Protein AF-A0A9C9N0B8-F1 (afdb_monomer)

Nearest PDB structures (foldseek):
  1sax-assembly1_A  TM=4.624E-01  e=1.308E-01  Staphylococcus aureus subsp. aureus N315
  1xsd-assembly1_A-2  TM=4.641E-01  e=3.468E-01  Staphylococcus aureus
  7v6j-assembly1_B  TM=6.310E-01  e=1.298E+00  Ligusticum chuanxiong
  1sd4-assembly1_B  TM=4.250E-01  e=7.314E-01  Staphylococcus aureus
  4rb1-assembly1_B-2  TM=4.039E-01  e=8.203E-01  Magnetospirillum gryphiswaldense MSR-1 v2

Foldseek 3Di:
DDDDPDDDPDPDDPQPLVPDAQDPVLLVVLQVVLVVVVFWDFLLVSLLVSLLVVLVVVVVVQVVVVVVAQADDQQDDDDQQDWHFYVVVVRFIWGFHDKDWDADPVQGIWIKTWIAGPVRDIDIDTHNDPDDPSNPDGPDDPPPLSSDSVSCCVVCVVVSSVNSVVVNVVVVQWDDDLSIIHGPVPADDDDPVLVVQLVVVQVVVAPDWAALVRSCVRSVPDDPDPNSNSVNVLSVQVPDQQWDFDDDRPGTTIHGPVRDDVCVVDPPPVPPDDPDPVVCVVVVVVVVVVVPPPDDDPPDDDPDPDDDDD

Sequence (310 aa):
MSLSTEKQGKQKTASIWKDFHVDPPDIEFIYNWLLEKESPQTLHSITTALVENRISQKKAAIQKKNKNLHVFRPVETYETGDQLTFSYFDMQPGKVVSKRSGSNPDHGVFEIIAVEFENGEQREFATGIEDHILNEFSLMDENDPDLDPEIVMQTYGDRLTDTTHHQIVASGSFGNIAEQWFPEALLIDINAGHMNLAEAVLDFTGDTPVSTADIIEQIGLKDSNQALLEFSLNIALQNDPRFDEVGPSGDILWYLTSREPKEINEHPSVLQSILIDESSKNEIDDMLTMFEGMIADEYELNTVPGDEEG

Structure (mmCIF, N/CA/C/O backbone):
data_AF-A0A9C9N0B8-F1
#
_entry.id   AF-A0A9C9N0B8-F1
#
loop_
_atom_site.group_PDB
_atom_site.id
_atom_site.type_symbol
_atom_site.label_atom_id
_atom_site.label_alt_id
_atom_site.label_comp_id
_atom_site.label_asym_id
_atom_site.label_entity_id
_atom_site.label_seq_id
_atom_site.pdbx_PDB_ins_code
_atom_site.Cartn_x
_atom_site.Cartn_y
_atom_site.Cartn_z
_atom_site.occupancy
_atom_site.B_iso_or_equiv
_atom_site.auth_seq_id
_atom_site.auth_comp_id
_atom_site.auth_asym_id
_atom_site.auth_atom_id
_atom_site.pdbx_PDB_model_num
ATOM 1 N N . MET A 1 1 ? -43.241 -7.962 28.782 1.00 33.62 1 MET A N 1
ATOM 2 C CA . MET A 1 1 ? -43.377 -6.493 28.735 1.00 33.62 1 MET A CA 1
ATOM 3 C C . MET A 1 1 ? -42.459 -6.004 27.640 1.00 33.62 1 MET A C 1
ATOM 5 O O . MET A 1 1 ? -41.274 -6.296 27.691 1.00 33.62 1 MET A O 1
ATOM 9 N N . SER A 1 2 ? -43.041 -5.393 26.615 1.00 35.56 2 SER A N 1
ATOM 10 C CA . SER A 1 2 ? -42.359 -4.916 25.417 1.00 35.56 2 SER A CA 1
ATOM 11 C C . SER A 1 2 ? -41.450 -3.739 25.764 1.00 35.56 2 SER A C 1
ATOM 13 O O . SER A 1 2 ? -41.936 -2.728 26.266 1.00 35.56 2 SER A O 1
ATOM 15 N N . LEU A 1 3 ? -40.149 -3.875 25.516 1.00 32.19 3 LEU A N 1
ATOM 16 C CA . LEU A 1 3 ? -39.203 -2.766 25.574 1.00 32.19 3 LEU A CA 1
ATOM 17 C C . LEU A 1 3 ? -38.984 -2.271 24.150 1.00 32.19 3 LEU A C 1
ATOM 19 O O . LEU A 1 3 ? -38.434 -2.974 23.307 1.00 32.19 3 LEU A O 1
ATOM 23 N N . SER A 1 4 ? -39.514 -1.078 23.904 1.00 31.25 4 SER A N 1
ATOM 24 C CA . SER A 1 4 ? -39.417 -0.324 22.666 1.00 31.25 4 SER A CA 1
ATOM 25 C C . SER A 1 4 ? -37.959 -0.137 22.250 1.00 31.25 4 SER A C 1
ATOM 27 O O . SER A 1 4 ? -37.192 0.564 22.908 1.00 31.25 4 SER A O 1
ATOM 29 N N . THR A 1 5 ? -37.594 -0.752 21.134 1.00 40.62 5 THR A N 1
ATOM 30 C CA . THR A 1 5 ? -36.379 -0.485 20.369 1.00 40.62 5 THR A CA 1
ATOM 31 C C . THR A 1 5 ? -36.542 0.834 19.628 1.00 40.62 5 THR A C 1
ATOM 33 O O . THR A 1 5 ? -36.974 0.858 18.484 1.00 40.62 5 THR A O 1
ATOM 36 N N . GLU A 1 6 ? -36.215 1.952 20.268 1.00 41.03 6 GLU A N 1
ATOM 37 C CA . GLU A 1 6 ? -36.052 3.216 19.551 1.00 41.03 6 GLU A CA 1
ATOM 38 C C . GLU A 1 6 ? -35.190 4.179 20.367 1.00 41.03 6 GLU A C 1
ATOM 40 O O . GLU A 1 6 ? -35.668 4.826 21.298 1.00 41.03 6 GLU A O 1
ATOM 45 N N . LYS A 1 7 ? -33.896 4.222 20.022 1.00 41.59 7 LYS A N 1
ATOM 46 C CA . LYS A 1 7 ? -33.044 5.422 19.902 1.00 41.59 7 LYS A CA 1
ATOM 47 C C . LYS A 1 7 ? -31.570 5.011 19.841 1.00 41.59 7 LYS A C 1
ATOM 49 O O . LYS A 1 7 ? -30.887 4.961 20.853 1.00 41.59 7 LYS A O 1
ATOM 54 N N . GLN A 1 8 ? -31.061 4.813 18.630 1.00 35.69 8 GLN A N 1
ATOM 55 C CA . GLN A 1 8 ? -29.659 5.104 18.327 1.00 35.69 8 GLN A CA 1
ATOM 56 C C . GLN A 1 8 ? -29.601 5.873 17.009 1.00 35.69 8 GLN A C 1
ATOM 58 O O . GLN A 1 8 ? -29.312 5.338 15.946 1.00 35.69 8 GLN A O 1
ATOM 63 N N . GLY A 1 9 ? -29.91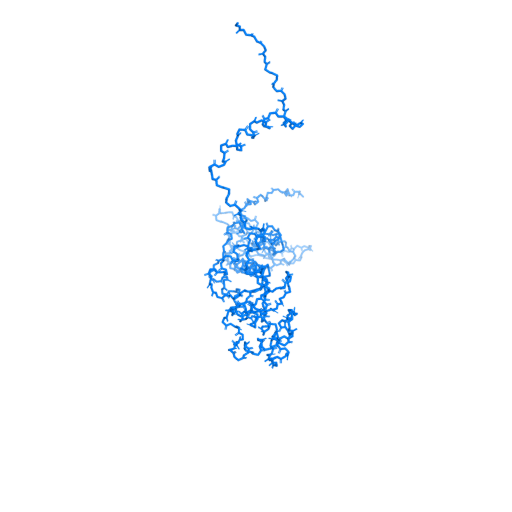1 7.166 17.082 1.00 36.41 9 GLY A N 1
ATOM 64 C CA . GLY A 1 9 ? -29.474 8.110 16.062 1.00 36.41 9 GLY A CA 1
ATOM 65 C C . GLY A 1 9 ? -28.021 8.475 16.342 1.00 36.41 9 GLY A C 1
ATOM 66 O O . GLY A 1 9 ? -27.771 9.495 16.979 1.00 36.41 9 GLY A O 1
ATOM 67 N N . LYS A 1 10 ? -27.061 7.646 15.911 1.00 43.03 10 LYS A N 1
ATOM 68 C CA . LYS A 1 10 ? -25.660 8.081 15.830 1.00 43.03 10 LYS A CA 1
ATOM 69 C C . LYS A 1 10 ? -25.592 9.174 14.761 1.00 43.03 10 LYS A C 1
ATOM 71 O O . LYS A 1 10 ? -25.896 8.932 13.595 1.00 43.03 10 LYS A O 1
ATOM 76 N N . GLN A 1 11 ? -25.236 10.392 15.165 1.00 41.72 11 GLN A N 1
ATOM 77 C CA . GLN A 1 11 ? -24.896 11.466 14.237 1.00 41.72 11 GLN A CA 1
ATOM 78 C C . GLN A 1 11 ? -23.769 10.973 13.323 1.00 41.72 11 GLN A C 1
ATOM 80 O O . GLN A 1 11 ? -22.698 10.607 13.802 1.00 41.72 11 GLN A O 1
ATOM 85 N N . LYS A 1 12 ? -24.025 10.937 12.012 1.00 45.69 12 LYS A N 1
ATOM 86 C CA . LYS A 1 12 ? -23.033 10.573 10.999 1.00 45.69 12 LYS A CA 1
ATOM 87 C C . LYS A 1 12 ? -21.961 11.665 10.968 1.00 45.69 12 LYS A C 1
ATOM 89 O O . LYS A 1 12 ? -22.157 12.711 10.352 1.00 45.69 12 LYS A O 1
ATOM 94 N N . THR A 1 13 ? -20.854 11.445 11.673 1.00 59.44 13 THR A N 1
ATOM 95 C CA . THR A 1 13 ? -19.622 12.216 11.486 1.00 59.44 13 THR A CA 1
ATOM 96 C C . THR A 1 13 ? -19.187 12.098 10.026 1.00 59.44 13 THR A C 1
ATOM 98 O O . THR A 1 13 ? -19.433 11.074 9.384 1.00 59.44 13 THR A O 1
ATOM 101 N N . ALA A 1 14 ? -18.596 13.155 9.466 1.00 76.56 14 ALA A N 1
ATOM 102 C CA . ALA A 1 14 ? -18.041 13.096 8.117 1.00 76.56 14 ALA A CA 1
ATOM 103 C C . ALA A 1 14 ? -17.054 11.918 8.007 1.00 76.56 14 ALA A C 1
ATOM 105 O O . ALA A 1 14 ? -16.309 11.663 8.953 1.00 76.56 14 ALA A O 1
ATOM 106 N N . SER A 1 15 ? -17.096 11.194 6.880 1.00 83.69 15 SER A N 1
ATOM 107 C CA . SER A 1 15 ? -16.215 10.043 6.645 1.00 83.69 15 SER A CA 1
ATOM 108 C C . SER A 1 15 ? -14.755 10.464 6.768 1.00 83.69 15 SER A C 1
ATOM 110 O O . SER A 1 15 ? -14.366 11.499 6.218 1.00 83.69 15 SER A O 1
ATOM 112 N N . ILE A 1 16 ? -13.952 9.655 7.460 1.00 86.75 16 ILE A N 1
ATOM 113 C CA . ILE A 1 16 ? -12.530 9.950 7.702 1.00 86.75 16 ILE A CA 1
ATOM 114 C C . ILE A 1 16 ? -11.712 10.015 6.408 1.00 86.75 16 ILE A C 1
ATOM 116 O O . ILE A 1 16 ? -10.645 10.620 6.375 1.00 86.75 16 ILE A O 1
ATOM 120 N N . TRP A 1 17 ? -12.227 9.423 5.331 1.00 93.81 17 TRP A N 1
ATOM 121 C CA . TRP A 1 17 ? -11.562 9.374 4.038 1.00 93.81 17 TRP A CA 1
ATOM 122 C C . TRP A 1 17 ? -11.735 10.658 3.239 1.00 93.81 17 TRP A C 1
ATOM 124 O O . TRP A 1 17 ? -10.982 10.863 2.296 1.00 93.81 17 TRP A O 1
ATOM 134 N N . LYS A 1 18 ? -12.667 11.549 3.616 1.00 89.62 18 LYS A N 1
ATOM 135 C CA . LYS A 1 18 ? -12.914 12.820 2.911 1.00 89.62 18 LYS A CA 1
ATOM 136 C C . LYS A 1 18 ? -11.784 13.833 3.039 1.00 89.62 18 LYS A C 1
ATOM 138 O O . LYS A 1 18 ? -11.573 14.575 2.084 1.00 89.62 18 LYS A O 1
ATOM 143 N N . ASP A 1 19 ? -11.013 13.789 4.114 1.00 87.25 19 ASP A N 1
ATOM 144 C CA . ASP A 1 19 ? -9.853 14.666 4.331 1.00 87.25 19 ASP A CA 1
ATOM 145 C C . ASP A 1 19 ? -8.537 13.868 4.282 1.00 87.25 19 ASP A C 1
ATOM 147 O O . ASP A 1 19 ? -7.546 14.196 4.939 1.00 87.25 19 ASP A O 1
ATOM 151 N N . PHE A 1 20 ? -8.542 12.773 3.511 1.00 92.19 20 PHE A N 1
ATOM 152 C CA . PHE A 1 20 ? -7.372 11.934 3.304 1.00 92.19 20 PHE A CA 1
ATOM 153 C C . PHE A 1 20 ? -6.205 12.732 2.717 1.00 92.19 20 PHE A C 1
ATOM 155 O O . PHE A 1 20 ? -6.321 13.369 1.673 1.00 92.19 20 PHE A O 1
ATOM 162 N N . HIS A 1 21 ? -5.072 12.625 3.392 1.00 93.12 21 HIS A N 1
ATOM 163 C CA . HIS A 1 21 ? -3.755 13.054 2.954 1.00 93.12 21 HIS A CA 1
ATOM 164 C C . HIS A 1 21 ? -2.769 11.937 3.292 1.00 93.12 21 HIS A C 1
ATOM 166 O O . HIS A 1 21 ? -3.070 11.093 4.142 1.00 93.12 21 HIS A O 1
ATOM 172 N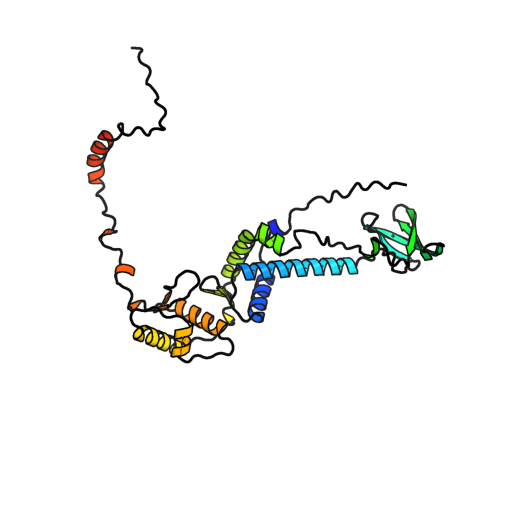 N . VAL A 1 22 ? -1.631 11.915 2.607 1.00 94.44 22 VAL A N 1
ATOM 173 C CA . VAL A 1 22 ? -0.554 10.941 2.821 1.00 94.44 22 VAL A CA 1
ATOM 174 C C . VAL A 1 22 ? 0.558 11.671 3.559 1.00 94.44 22 VAL A C 1
ATOM 176 O O . VAL A 1 22 ? 1.042 12.700 3.090 1.00 94.44 22 VAL A O 1
ATOM 179 N N . ASP A 1 23 ? 0.915 11.154 4.724 1.00 94.06 23 ASP A N 1
ATOM 180 C CA . ASP A 1 23 ? 1.925 11.697 5.618 1.00 94.06 23 ASP A CA 1
ATOM 181 C C . ASP A 1 23 ? 3.263 10.958 5.445 1.00 94.06 23 ASP A C 1
ATOM 183 O O . ASP A 1 23 ? 3.307 9.853 4.896 1.00 94.06 23 ASP A O 1
ATOM 187 N N . PRO A 1 24 ? 4.380 11.500 5.965 1.00 95.00 24 PRO A N 1
ATOM 188 C CA . PRO A 1 24 ? 5.673 10.818 5.906 1.00 95.00 24 PRO A CA 1
ATOM 189 C C . PRO A 1 24 ? 5.679 9.360 6.422 1.00 95.00 24 PRO A C 1
ATOM 191 O O . PRO A 1 24 ? 6.311 8.527 5.772 1.00 95.00 24 PRO A O 1
ATOM 194 N N . PRO A 1 25 ? 4.964 8.989 7.509 1.00 96.06 25 PRO A N 1
ATOM 195 C CA . PRO A 1 25 ? 4.877 7.592 7.945 1.00 96.06 25 PRO A CA 1
ATOM 196 C C . PRO A 1 25 ? 4.185 6.669 6.936 1.00 96.06 25 PRO A C 1
ATOM 198 O O . PRO A 1 25 ? 4.480 5.478 6.896 1.00 96.06 25 PRO A O 1
ATOM 201 N N . ASP A 1 26 ? 3.272 7.195 6.118 1.00 96.44 26 ASP A N 1
ATOM 202 C CA . ASP A 1 26 ? 2.630 6.410 5.065 1.00 96.44 26 ASP A CA 1
ATOM 203 C C . ASP A 1 26 ? 3.605 6.141 3.915 1.00 96.44 26 ASP A C 1
ATOM 205 O O . ASP A 1 26 ? 3.607 5.044 3.368 1.00 96.44 26 ASP A O 1
ATOM 209 N N . ILE A 1 27 ? 4.470 7.104 3.576 1.00 96.44 27 ILE A N 1
ATOM 210 C CA . ILE A 1 27 ? 5.541 6.906 2.588 1.00 96.44 27 ILE A CA 1
ATOM 211 C C . ILE A 1 27 ? 6.536 5.846 3.072 1.00 96.44 27 ILE A C 1
ATOM 213 O O . ILE A 1 27 ? 6.903 4.953 2.310 1.00 96.44 27 ILE A O 1
ATOM 217 N N . GLU A 1 28 ? 6.927 5.900 4.347 1.00 96.06 28 GLU A N 1
ATOM 218 C CA . GLU A 1 28 ? 7.772 4.874 4.967 1.00 96.06 28 GLU A CA 1
ATOM 219 C C . GLU A 1 28 ? 7.087 3.498 4.960 1.00 96.06 28 GLU A C 1
ATOM 221 O O . GLU A 1 28 ? 7.716 2.487 4.641 1.00 96.06 28 GLU A O 1
ATOM 226 N N . PHE A 1 29 ? 5.784 3.447 5.251 1.00 97.38 29 PHE A N 1
ATOM 227 C CA . PHE A 1 29 ? 5.003 2.220 5.130 1.00 97.38 29 PHE A CA 1
ATOM 228 C C . PHE A 1 29 ? 5.011 1.678 3.694 1.00 97.38 29 PHE A C 1
ATOM 230 O O . PHE A 1 29 ? 5.298 0.498 3.512 1.00 97.38 29 PHE A O 1
ATOM 237 N N . ILE A 1 30 ? 4.743 2.514 2.684 1.00 97.06 30 ILE A N 1
ATOM 238 C CA . ILE A 1 30 ? 4.744 2.108 1.268 1.00 97.06 30 ILE A CA 1
ATOM 239 C C . ILE A 1 30 ? 6.115 1.560 0.869 1.00 97.06 30 ILE A C 1
ATOM 241 O O . ILE A 1 30 ? 6.193 0.509 0.236 1.00 97.06 30 ILE A O 1
ATOM 245 N N . TYR A 1 31 ? 7.193 2.235 1.273 1.00 95.94 31 TYR A N 1
ATOM 246 C CA . TYR A 1 31 ? 8.560 1.786 1.026 1.00 95.94 31 TYR A CA 1
ATOM 247 C C . TYR A 1 31 ? 8.794 0.380 1.591 1.00 95.94 31 TYR A C 1
ATOM 249 O O . TYR A 1 31 ? 9.223 -0.520 0.869 1.00 95.94 31 TYR A O 1
ATOM 257 N N . ASN A 1 32 ? 8.480 0.179 2.874 1.00 96.00 32 ASN A N 1
ATOM 258 C CA . ASN A 1 32 ? 8.667 -1.107 3.543 1.00 96.00 32 ASN A CA 1
ATOM 259 C C . ASN A 1 32 ? 7.769 -2.195 2.947 1.00 96.00 32 ASN A C 1
ATOM 261 O O . ASN A 1 32 ? 8.204 -3.328 2.778 1.00 96.00 32 ASN A O 1
ATOM 265 N N . TRP A 1 33 ? 6.538 -1.852 2.576 1.00 96.94 33 TRP A N 1
ATOM 266 C CA . TRP A 1 33 ? 5.610 -2.782 1.948 1.00 96.94 33 TRP A CA 1
ATOM 267 C C . TRP A 1 33 ? 6.104 -3.246 0.570 1.00 96.94 33 TRP A C 1
ATOM 269 O O . TRP A 1 33 ? 6.037 -4.436 0.267 1.00 96.94 33 TRP A O 1
ATOM 279 N N . LEU A 1 34 ? 6.658 -2.344 -0.249 1.00 95.06 34 LEU A N 1
ATOM 280 C CA . LEU A 1 34 ? 7.273 -2.704 -1.533 1.00 95.06 34 LEU A CA 1
ATOM 281 C C . LEU A 1 34 ? 8.538 -3.545 -1.344 1.00 95.06 34 LEU A C 1
ATOM 283 O O . LEU A 1 34 ? 8.741 -4.507 -2.082 1.00 95.06 34 LEU A O 1
ATOM 287 N N . LEU A 1 35 ? 9.349 -3.227 -0.330 1.00 92.75 35 LEU A N 1
ATOM 288 C CA . LEU A 1 35 ? 10.501 -4.042 0.053 1.00 92.75 35 LEU A CA 1
ATOM 289 C C . LEU A 1 35 ? 10.070 -5.468 0.425 1.00 92.75 35 LEU A C 1
ATOM 291 O O . LEU A 1 35 ? 10.656 -6.418 -0.073 1.00 92.75 35 LEU A O 1
ATOM 295 N N . GLU A 1 36 ? 9.032 -5.631 1.248 1.00 94.12 36 GLU A N 1
ATOM 296 C CA . GLU A 1 36 ? 8.500 -6.947 1.636 1.00 94.12 36 GLU A CA 1
ATOM 297 C C . GLU A 1 36 ? 7.890 -7.718 0.459 1.00 94.12 36 GLU A C 1
ATOM 299 O O . GLU A 1 36 ? 7.974 -8.945 0.402 1.00 94.12 36 GLU A O 1
ATOM 304 N N . LYS A 1 37 ? 7.253 -7.012 -0.480 1.00 92.25 37 LYS A N 1
ATOM 305 C CA . LYS A 1 37 ? 6.709 -7.605 -1.707 1.00 92.25 37 LYS A CA 1
ATOM 306 C C . LYS A 1 37 ? 7.787 -7.995 -2.708 1.00 92.25 37 LYS A C 1
ATOM 308 O O . LYS A 1 37 ? 7.479 -8.762 -3.621 1.00 92.25 37 LYS A O 1
ATOM 313 N N . GLU A 1 38 ? 8.985 -7.427 -2.575 1.00 89.75 38 GLU A N 1
ATOM 314 C CA . GLU A 1 38 ? 10.121 -7.587 -3.483 1.00 89.75 38 GLU A CA 1
ATOM 315 C C . GLU A 1 38 ? 9.724 -7.437 -4.965 1.00 89.75 38 GLU A C 1
ATOM 317 O O . GLU A 1 38 ? 10.266 -8.093 -5.849 1.00 89.75 38 GLU A O 1
ATOM 322 N N . SER A 1 39 ? 8.715 -6.622 -5.262 1.00 90.31 39 SER A N 1
ATOM 323 C CA . SER A 1 39 ? 8.196 -6.469 -6.620 1.00 90.31 39 SER A CA 1
ATOM 324 C C . SER A 1 39 ? 7.587 -5.083 -6.822 1.00 90.31 39 SER A C 1
ATOM 326 O O . SER A 1 39 ? 6.959 -4.562 -5.895 1.00 90.31 39 SER A O 1
ATOM 328 N N . PRO A 1 40 ? 7.738 -4.487 -8.019 1.00 92.44 40 PRO A N 1
ATOM 329 C CA . PRO A 1 40 ? 7.048 -3.256 -8.392 1.00 92.44 40 PRO A CA 1
ATOM 330 C C . PRO A 1 40 ? 5.532 -3.420 -8.330 1.00 92.44 40 PRO A C 1
ATOM 332 O O . PRO A 1 40 ? 5.002 -4.496 -8.610 1.00 92.44 40 PRO A O 1
ATOM 335 N N . GLN A 1 41 ? 4.823 -2.353 -7.968 1.00 95.50 41 GLN A N 1
ATOM 336 C CA . GLN A 1 41 ? 3.368 -2.389 -7.800 1.00 95.50 41 GLN A CA 1
ATOM 337 C C . GLN A 1 41 ? 2.699 -1.183 -8.446 1.00 95.50 41 GLN A C 1
ATOM 339 O O . GLN A 1 41 ? 3.290 -0.111 -8.562 1.00 95.50 41 GLN A O 1
ATOM 344 N N . THR A 1 42 ? 1.438 -1.350 -8.841 1.00 95.25 42 THR A N 1
ATOM 345 C CA . THR A 1 42 ? 0.630 -0.248 -9.371 1.00 95.25 42 THR A CA 1
ATOM 346 C C . THR A 1 42 ? 0.210 0.705 -8.259 1.00 95.25 42 THR A C 1
ATOM 348 O O . THR A 1 42 ? 0.069 0.307 -7.097 1.00 95.25 42 THR A O 1
ATOM 351 N N . LEU A 1 43 ? -0.079 1.961 -8.614 1.00 95.56 43 LEU A N 1
ATOM 352 C CA . LEU A 1 43 ? -0.617 2.932 -7.654 1.00 95.56 43 LEU A CA 1
ATOM 353 C C . LEU A 1 43 ? -1.900 2.436 -6.986 1.00 95.56 43 LEU A C 1
ATOM 355 O O . LEU A 1 43 ? -2.061 2.611 -5.785 1.00 95.56 43 LEU A O 1
ATOM 359 N N . HIS A 1 44 ? -2.778 1.760 -7.729 1.00 96.06 44 HIS A N 1
ATOM 360 C CA . HIS A 1 44 ? -3.995 1.181 -7.164 1.00 96.06 44 HIS A CA 1
ATOM 361 C C . HIS A 1 44 ? -3.686 0.166 -6.053 1.00 96.06 44 HIS A C 1
ATOM 363 O O . HIS A 1 44 ? -4.279 0.228 -4.972 1.00 96.06 44 HIS A O 1
ATOM 369 N N . SER A 1 45 ? -2.725 -0.738 -6.278 1.00 97.00 45 SER A N 1
ATOM 370 C CA . SER A 1 45 ? -2.327 -1.714 -5.260 1.00 97.00 45 SER A CA 1
ATOM 371 C C . SER A 1 45 ? -1.660 -1.046 -4.058 1.00 97.00 45 SER A C 1
ATOM 373 O O . SER A 1 45 ? -1.920 -1.443 -2.923 1.00 97.00 45 SER A O 1
ATOM 375 N N . ILE A 1 46 ? -0.827 -0.028 -4.290 1.00 97.56 46 ILE A N 1
ATOM 376 C CA . ILE A 1 46 ? -0.167 0.736 -3.225 1.00 97.56 46 ILE A CA 1
ATOM 377 C C . ILE A 1 46 ? -1.206 1.470 -2.369 1.00 97.56 46 ILE A C 1
ATOM 379 O O . ILE A 1 46 ? -1.177 1.378 -1.141 1.00 97.56 46 ILE A O 1
ATOM 383 N N . THR A 1 47 ? -2.159 2.160 -2.997 1.00 97.75 47 THR A N 1
ATOM 384 C CA . THR A 1 47 ? -3.251 2.848 -2.299 1.00 97.75 47 THR A CA 1
ATOM 385 C C . THR A 1 47 ? -4.107 1.862 -1.511 1.00 97.75 47 THR A C 1
ATOM 387 O O . THR A 1 47 ? -4.431 2.139 -0.358 1.00 97.75 47 THR A O 1
ATOM 390 N N . THR A 1 48 ? -4.417 0.694 -2.079 1.00 97.88 48 THR A N 1
ATOM 391 C CA . THR A 1 48 ? -5.173 -0.358 -1.381 1.00 97.88 48 THR A CA 1
ATOM 392 C C . THR A 1 48 ? -4.438 -0.819 -0.122 1.00 97.88 48 THR A C 1
ATOM 394 O O . THR A 1 48 ? -5.014 -0.802 0.966 1.00 97.88 48 THR A O 1
ATOM 397 N N . ALA A 1 49 ? -3.144 -1.133 -0.231 1.00 97.69 49 ALA A N 1
ATOM 398 C CA . ALA A 1 49 ? -2.325 -1.534 0.912 1.00 97.69 49 ALA A CA 1
ATOM 399 C C . ALA A 1 49 ? -2.247 -0.437 1.989 1.00 97.69 49 ALA A C 1
ATOM 401 O O . ALA A 1 49 ? -2.301 -0.721 3.187 1.00 97.69 49 ALA A O 1
ATOM 402 N N . LEU A 1 50 ? -2.164 0.831 1.578 1.00 97.62 50 LEU A N 1
ATOM 403 C CA . LEU A 1 50 ? -2.172 1.971 2.492 1.00 97.62 50 LEU A CA 1
ATOM 404 C C . LEU A 1 50 ? -3.511 2.109 3.235 1.00 97.62 50 LEU A C 1
ATOM 406 O O . LEU A 1 50 ? -3.533 2.340 4.448 1.00 97.62 50 LEU A O 1
ATOM 410 N N . VAL A 1 51 ? -4.629 1.945 2.527 1.00 97.31 51 VAL A N 1
ATOM 411 C CA . VAL A 1 51 ? -5.976 1.952 3.115 1.00 97.31 51 VAL A CA 1
ATOM 412 C C . VAL A 1 51 ? -6.118 0.824 4.134 1.00 97.31 51 VAL A C 1
ATOM 414 O O . VAL A 1 51 ? -6.508 1.076 5.278 1.00 97.31 51 VAL A O 1
ATOM 417 N N . GLU A 1 52 ? -5.734 -0.398 3.769 1.00 97.19 52 GLU A N 1
ATOM 418 C CA . GLU A 1 52 ? -5.742 -1.560 4.663 1.00 97.19 52 GLU A CA 1
ATOM 419 C C . GLU A 1 52 ? -4.888 -1.333 5.913 1.00 97.19 52 GLU A C 1
ATOM 421 O O . GLU A 1 52 ? -5.313 -1.648 7.032 1.00 97.19 52 GLU A O 1
ATOM 426 N N . ASN A 1 53 ? -3.703 -0.740 5.748 1.00 96.62 53 ASN A N 1
ATOM 427 C CA . ASN A 1 53 ? -2.820 -0.421 6.859 1.00 96.62 53 ASN A CA 1
ATOM 428 C C . ASN A 1 53 ? -3.458 0.596 7.812 1.00 96.62 53 ASN A C 1
ATOM 430 O O . ASN A 1 53 ? -3.547 0.336 9.014 1.00 96.62 53 ASN A O 1
ATOM 434 N N . ARG A 1 54 ? -3.987 1.709 7.293 1.00 95.06 54 ARG A N 1
ATOM 435 C CA . ARG A 1 54 ? -4.660 2.738 8.103 1.00 95.06 54 ARG A CA 1
ATOM 436 C C . ARG A 1 54 ? -5.884 2.194 8.832 1.00 95.06 54 ARG A C 1
ATOM 438 O O . ARG A 1 54 ? -6.073 2.479 10.018 1.00 95.06 54 ARG A O 1
ATOM 445 N N . ILE A 1 55 ? -6.689 1.365 8.168 1.00 94.75 55 ILE A N 1
ATOM 446 C CA . ILE A 1 55 ? -7.824 0.675 8.793 1.00 94.75 55 ILE A CA 1
ATOM 447 C C . ILE A 1 55 ? -7.330 -0.231 9.921 1.00 94.75 55 ILE A C 1
ATOM 449 O O . ILE A 1 55 ? -7.864 -0.178 11.030 1.00 94.75 55 ILE A O 1
ATOM 453 N N . SER A 1 56 ? -6.286 -1.021 9.678 1.00 94.19 56 SER A N 1
ATOM 454 C CA . SER A 1 56 ? -5.711 -1.928 10.676 1.00 94.19 56 SER A CA 1
ATOM 455 C C . SER A 1 56 ? -5.174 -1.172 11.895 1.00 94.19 56 SER A C 1
ATOM 457 O O . SER A 1 56 ? -5.480 -1.538 13.032 1.00 94.19 56 SER A O 1
ATOM 459 N N . GLN A 1 57 ? -4.462 -0.062 11.683 1.00 93.19 57 GLN A N 1
ATOM 460 C CA . GLN A 1 57 ? -3.999 0.819 12.757 1.00 93.19 57 GLN A CA 1
ATOM 461 C C . GLN A 1 57 ? -5.169 1.410 13.556 1.00 93.19 57 GLN A C 1
ATOM 463 O O . GLN A 1 57 ? -5.146 1.406 14.790 1.00 93.19 57 GLN A O 1
ATOM 468 N N . LYS A 1 58 ? -6.228 1.876 12.878 1.00 91.50 58 LYS A N 1
ATOM 469 C CA . LYS A 1 58 ? -7.427 2.427 13.526 1.00 91.50 58 LYS A CA 1
ATOM 470 C C . LYS A 1 58 ? -8.159 1.364 14.348 1.00 91.50 58 LYS A C 1
ATOM 472 O O . LYS A 1 58 ? -8.498 1.626 15.504 1.00 91.50 58 LYS A O 1
ATOM 477 N N . LYS A 1 59 ? -8.334 0.151 13.810 1.00 90.56 59 LYS A N 1
ATOM 478 C CA . LYS A 1 59 ? -8.910 -1.002 14.527 1.00 90.56 59 LYS A CA 1
ATOM 479 C C . LYS A 1 59 ? -8.073 -1.348 15.760 1.00 90.56 59 LYS A C 1
ATOM 481 O O . LYS A 1 59 ? -8.619 -1.440 16.859 1.00 90.56 59 LYS A O 1
ATOM 486 N N . ALA A 1 60 ? -6.750 -1.435 15.624 1.00 90.25 60 ALA A N 1
ATOM 487 C CA . ALA A 1 60 ? -5.843 -1.691 16.743 1.00 90.25 60 ALA A CA 1
ATOM 488 C C . ALA A 1 60 ? -5.911 -0.591 17.820 1.00 90.25 60 ALA A C 1
ATOM 490 O O . ALA A 1 60 ? -5.929 -0.886 19.018 1.00 90.25 60 ALA A O 1
ATOM 491 N N . ALA A 1 61 ? -6.011 0.680 17.420 1.00 88.88 61 ALA A N 1
ATOM 492 C CA . ALA A 1 61 ? -6.168 1.801 18.342 1.00 88.88 61 ALA A CA 1
ATOM 493 C C . ALA A 1 61 ? -7.505 1.745 19.102 1.00 88.88 61 ALA A C 1
ATOM 495 O O . ALA A 1 61 ? -7.524 1.970 20.316 1.00 88.88 61 ALA A O 1
ATOM 496 N N . ILE A 1 62 ? -8.610 1.406 18.426 1.00 85.94 62 ILE A N 1
ATOM 497 C CA . ILE A 1 62 ? -9.920 1.211 19.065 1.00 85.94 62 ILE A CA 1
ATOM 498 C C . ILE A 1 62 ? -9.874 0.021 20.026 1.00 85.94 62 ILE A C 1
ATOM 500 O O . ILE A 1 62 ? -10.305 0.151 21.167 1.00 85.94 62 ILE A O 1
ATOM 504 N N . GLN A 1 63 ? -9.285 -1.107 19.626 1.00 83.56 63 GLN A N 1
ATOM 505 C CA . GLN A 1 63 ? -9.131 -2.276 20.496 1.00 83.56 63 GLN A CA 1
ATOM 506 C C . GLN A 1 63 ? -8.288 -1.968 21.738 1.00 83.56 63 GLN A C 1
ATOM 508 O O . GLN A 1 63 ? -8.635 -2.381 22.844 1.00 83.56 63 GLN A O 1
ATOM 513 N N . LYS A 1 64 ? -7.200 -1.205 21.592 1.00 83.81 64 LYS A N 1
ATOM 514 C CA . LYS A 1 64 ? -6.381 -0.763 22.728 1.00 83.81 64 LYS A CA 1
ATOM 515 C C . LYS A 1 64 ? -7.173 0.145 23.670 1.00 83.81 64 LYS A C 1
ATOM 517 O O . LYS A 1 64 ? -7.078 -0.023 24.883 1.00 83.81 64 LYS A O 1
ATOM 522 N N . LYS A 1 65 ? -7.984 1.064 23.133 1.00 82.12 65 LYS A N 1
ATOM 523 C CA . LYS A 1 65 ? -8.912 1.872 23.940 1.00 82.12 65 LYS A CA 1
ATOM 524 C C . LYS A 1 65 ? -9.929 0.976 24.652 1.00 82.12 65 LYS A C 1
ATOM 526 O O . LYS A 1 65 ? -10.014 1.056 25.867 1.00 82.12 65 LYS A O 1
ATOM 531 N N . ASN A 1 66 ? -10.595 0.063 23.944 1.00 78.12 66 ASN A N 1
ATOM 532 C CA . ASN A 1 66 ? -11.543 -0.900 24.520 1.00 78.12 66 ASN A CA 1
ATOM 533 C C . ASN A 1 66 ? -10.953 -1.691 25.693 1.00 78.12 66 ASN A C 1
ATOM 535 O O . ASN A 1 66 ? -11.635 -1.873 26.692 1.00 78.12 66 ASN A O 1
ATOM 539 N N . LYS A 1 67 ? -9.696 -2.147 25.590 1.00 74.38 67 LYS A N 1
ATOM 540 C CA . LYS A 1 67 ? -9.008 -2.866 26.678 1.00 74.38 67 LYS A CA 1
ATOM 541 C C . LYS A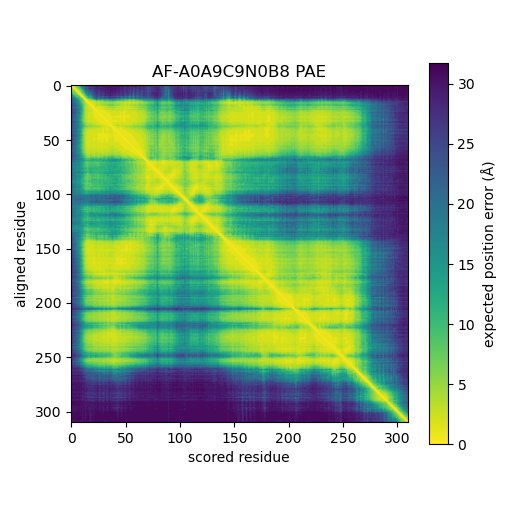 1 67 ? -8.716 -1.987 27.895 1.00 74.38 67 LYS A C 1
ATOM 543 O O . LYS A 1 67 ? -8.698 -2.494 29.008 1.00 74.38 67 LYS A O 1
ATOM 548 N N . ASN A 1 68 ? -8.469 -0.696 27.683 1.00 75.44 68 ASN A N 1
ATOM 549 C CA . ASN A 1 68 ? -8.201 0.253 28.763 1.00 75.44 68 ASN A CA 1
ATOM 550 C C . ASN A 1 68 ? -9.480 0.757 29.445 1.00 75.44 68 ASN A C 1
ATOM 552 O O . ASN A 1 68 ? -9.401 1.312 30.538 1.00 75.44 68 ASN A O 1
ATOM 556 N N . LEU A 1 69 ? -10.643 0.610 28.808 1.00 76.44 69 LEU A N 1
ATOM 557 C CA . LEU A 1 69 ? -11.915 0.879 29.458 1.00 76.44 69 LEU A CA 1
ATOM 558 C C . LEU A 1 69 ? -12.335 -0.340 30.286 1.00 76.44 69 LEU A C 1
ATOM 560 O O . LEU A 1 69 ? -12.540 -1.427 29.749 1.00 76.44 69 LEU A O 1
ATOM 564 N N . HIS A 1 70 ? -12.530 -0.136 31.589 1.00 85.81 70 HIS A N 1
ATOM 565 C CA . HIS A 1 70 ? -13.144 -1.116 32.489 1.00 85.81 70 HIS A CA 1
ATOM 566 C C . HIS A 1 70 ? -14.660 -1.181 32.250 1.00 85.81 70 HIS A C 1
ATOM 568 O O . HIS A 1 70 ? -15.462 -0.816 33.106 1.00 85.81 70 HIS A O 1
ATOM 574 N N . VAL A 1 71 ? -15.066 -1.570 31.039 1.00 89.62 71 VAL A N 1
ATOM 575 C CA . VAL A 1 71 ? -16.482 -1.716 30.690 1.00 89.62 71 VAL A CA 1
ATOM 576 C C . VAL A 1 71 ? -17.063 -2.921 31.421 1.00 89.62 71 VAL A C 1
ATOM 578 O O . VAL A 1 71 ? -16.464 -3.992 31.415 1.00 89.62 71 VAL A O 1
ATOM 581 N N . PHE A 1 72 ? -18.240 -2.754 32.017 1.00 91.69 72 PHE A N 1
ATOM 582 C CA . PHE A 1 72 ? -18.976 -3.843 32.643 1.00 91.69 72 PHE A CA 1
ATOM 583 C C . PHE A 1 72 ? -19.366 -4.917 31.613 1.00 91.69 72 PHE A C 1
ATOM 585 O O . PHE A 1 72 ? -20.099 -4.639 30.660 1.00 91.69 72 PHE A O 1
ATOM 592 N N . ARG A 1 73 ? -18.917 -6.151 31.851 1.00 91.25 73 ARG A N 1
ATOM 593 C CA . ARG A 1 73 ? -19.258 -7.365 31.107 1.00 91.25 73 ARG A CA 1
ATOM 594 C C . ARG A 1 73 ? -19.860 -8.399 32.061 1.00 91.25 73 ARG A C 1
ATOM 596 O O . ARG A 1 73 ? -19.175 -8.829 32.987 1.00 91.25 73 ARG A O 1
ATOM 603 N N . PRO A 1 74 ? -21.106 -8.844 31.839 1.00 91.75 74 PRO A N 1
ATOM 604 C CA . PRO A 1 74 ? -21.740 -9.860 32.675 1.00 91.75 74 PRO A CA 1
ATOM 605 C C . PRO A 1 74 ? -20.968 -11.174 32.835 1.00 91.75 74 PRO A C 1
ATOM 607 O O . PRO A 1 74 ? -21.167 -11.833 33.844 1.00 91.75 74 PRO A O 1
ATOM 610 N N . VAL A 1 75 ? -20.102 -11.576 31.901 1.00 91.44 75 VAL A N 1
ATOM 611 C CA . VAL A 1 75 ? -19.281 -12.800 32.033 1.00 91.44 75 VAL A CA 1
ATOM 612 C C . VAL A 1 75 ? -18.165 -12.666 33.073 1.00 91.44 75 VAL A C 1
ATOM 614 O O . VAL A 1 75 ? -17.718 -13.661 33.637 1.00 91.44 75 VAL A O 1
ATOM 617 N N . GLU A 1 76 ? -17.711 -11.443 33.339 1.00 90.75 76 GLU A N 1
ATOM 618 C CA . GLU A 1 76 ? -16.629 -11.167 34.281 1.00 90.75 76 GLU A CA 1
ATOM 619 C C . GLU A 1 76 ? -17.152 -11.102 35.728 1.00 90.75 76 GLU A C 1
ATOM 621 O O . GLU A 1 76 ? -18.354 -11.027 35.992 1.00 90.75 76 GLU A O 1
ATOM 626 N N . THR A 1 77 ? -16.226 -11.124 36.687 1.00 91.06 77 THR A N 1
ATOM 627 C CA . THR A 1 77 ? -16.504 -10.947 38.118 1.00 91.06 77 THR A CA 1
ATOM 628 C C . THR A 1 77 ? -15.842 -9.674 38.619 1.00 91.06 77 THR A C 1
ATOM 630 O O . THR A 1 77 ? -14.705 -9.391 38.242 1.00 91.06 77 THR A O 1
ATOM 633 N N . TYR A 1 78 ? -16.510 -8.963 39.523 1.00 92.94 78 TYR A N 1
ATOM 634 C CA . TYR A 1 78 ? -16.037 -7.684 40.058 1.00 92.94 78 TYR A CA 1
ATOM 635 C C . TYR A 1 78 ? -16.014 -7.691 41.584 1.00 92.94 78 TYR A C 1
ATOM 637 O O . TYR A 1 78 ? -16.740 -8.464 42.219 1.00 92.94 78 TYR A O 1
ATOM 645 N N . GLU A 1 79 ? -15.196 -6.817 42.161 1.00 94.06 79 GLU A N 1
ATOM 646 C CA . GLU A 1 79 ? -15.009 -6.657 43.597 1.00 94.06 79 GLU A CA 1
ATOM 647 C C . GLU A 1 79 ? -15.537 -5.310 44.102 1.00 94.06 79 GLU A C 1
ATOM 649 O O . GLU A 1 79 ? -15.723 -4.340 43.364 1.00 94.06 79 GLU A O 1
ATOM 654 N N . THR A 1 80 ? -15.818 -5.244 45.405 1.00 94.69 80 THR A N 1
ATOM 655 C CA . THR A 1 80 ? -16.307 -4.000 46.017 1.00 94.69 80 THR A CA 1
ATOM 656 C C . THR A 1 80 ? -15.218 -2.932 45.970 1.00 94.69 80 THR A C 1
ATOM 658 O O . THR A 1 80 ? -14.126 -3.124 46.499 1.00 94.69 80 THR A O 1
ATOM 661 N N . GLY A 1 81 ? -15.538 -1.779 45.387 1.00 93.12 81 GLY A N 1
ATOM 662 C CA . GLY A 1 81 ? -14.604 -0.679 45.166 1.00 93.12 81 GLY A CA 1
ATOM 663 C C . GLY A 1 81 ? -14.193 -0.482 43.707 1.00 93.12 81 GLY A C 1
ATOM 664 O O . GLY A 1 81 ? -13.708 0.609 43.399 1.00 93.12 81 GLY A O 1
ATOM 665 N N . ASP A 1 82 ? -14.439 -1.459 42.830 1.00 93.12 82 ASP A N 1
ATOM 666 C CA . ASP A 1 82 ? -14.109 -1.368 41.406 1.00 93.12 82 ASP A CA 1
ATOM 667 C C . ASP A 1 82 ? -14.862 -0.216 40.728 1.00 93.12 82 ASP A C 1
ATOM 669 O O . ASP A 1 82 ? -16.047 0.021 40.991 1.00 93.12 82 ASP A O 1
ATOM 673 N N . GLN A 1 83 ? -14.166 0.502 39.844 1.00 93.12 83 GLN A N 1
ATOM 674 C CA . GLN A 1 83 ? -14.758 1.507 38.963 1.00 93.12 83 GLN A CA 1
ATOM 675 C C . GLN A 1 83 ? -14.998 0.894 37.590 1.00 93.12 83 GLN A C 1
ATOM 677 O O . GLN A 1 83 ? -14.057 0.494 36.908 1.00 93.12 83 GLN A O 1
ATOM 682 N N . LEU A 1 84 ? -16.264 0.849 37.190 1.00 93.00 84 LEU A N 1
ATOM 683 C CA . LEU A 1 84 ? -16.713 0.253 35.942 1.00 93.00 84 LEU A CA 1
ATOM 684 C C . LEU A 1 84 ? -17.405 1.301 35.077 1.00 93.00 84 LEU A C 1
ATOM 686 O O . LEU A 1 84 ? -17.907 2.310 35.566 1.00 93.00 84 LEU A O 1
ATOM 690 N N . THR A 1 85 ? -17.443 1.062 33.776 1.00 91.75 85 THR A N 1
ATOM 691 C CA . THR A 1 85 ? -18.154 1.898 32.809 1.00 91.75 85 THR A CA 1
ATOM 692 C C . THR A 1 85 ? -19.275 1.094 32.165 1.00 91.75 85 THR A C 1
ATOM 694 O O . THR A 1 85 ? -19.065 -0.046 31.760 1.00 91.75 85 THR A O 1
ATOM 697 N N . PHE A 1 86 ? -20.473 1.659 32.051 1.00 91.50 86 PHE A N 1
ATOM 698 C CA . PHE A 1 86 ? -21.647 0.916 31.590 1.00 91.50 86 PHE A CA 1
ATOM 699 C C . PHE A 1 86 ? -22.047 1.341 30.180 1.00 91.50 86 PHE A C 1
ATOM 701 O O . PHE A 1 86 ? -22.588 2.426 29.974 1.00 91.50 86 PHE A O 1
ATOM 708 N N . SER A 1 87 ? -21.821 0.460 29.203 1.00 87.94 87 SER A N 1
ATOM 709 C CA . SER A 1 87 ? -22.131 0.713 27.789 1.00 87.94 87 SER A CA 1
ATOM 710 C C . SER A 1 87 ? -23.618 0.963 27.527 1.00 87.94 87 SER A C 1
ATOM 712 O O . SER A 1 87 ? -23.959 1.808 26.706 1.00 87.94 87 SER A O 1
ATOM 714 N N . TYR A 1 88 ? -24.505 0.286 28.263 1.00 88.50 88 TYR A N 1
ATOM 715 C CA . TYR A 1 88 ? -25.957 0.486 28.174 1.00 88.50 88 TYR A CA 1
ATOM 716 C C . TYR A 1 88 ? -26.417 1.860 28.701 1.00 88.50 88 TYR A C 1
ATOM 718 O O . TYR A 1 88 ? -27.500 2.322 28.353 1.00 88.50 88 TYR A O 1
ATOM 726 N N . PHE A 1 89 ? -25.598 2.522 29.524 1.00 88.81 89 PHE A N 1
ATOM 727 C CA . PHE A 1 89 ? -25.869 3.852 30.077 1.00 88.81 89 PHE A CA 1
ATOM 728 C C . PHE A 1 89 ? -24.936 4.898 29.473 1.00 88.81 89 PHE A C 1
ATOM 730 O O . PHE A 1 89 ? -24.330 5.671 30.206 1.00 88.81 89 PHE A O 1
ATOM 737 N N . ASP A 1 90 ? -24.776 4.893 28.147 1.00 86.06 90 ASP A N 1
ATOM 738 C CA . ASP A 1 90 ? -23.965 5.877 27.414 1.00 86.06 90 ASP A CA 1
ATOM 739 C C . ASP A 1 90 ? -22.553 6.058 27.997 1.00 86.06 90 ASP A C 1
ATOM 741 O O . ASP A 1 90 ? -22.036 7.170 28.101 1.00 86.06 90 ASP A O 1
ATOM 745 N N . MET A 1 91 ? -21.922 4.947 28.391 1.00 87.81 91 MET A N 1
ATOM 746 C CA . MET A 1 91 ? -20.584 4.931 28.989 1.00 87.81 91 MET A CA 1
ATOM 747 C C . MET A 1 91 ? -20.492 5.674 30.335 1.00 87.81 91 MET A C 1
ATOM 749 O O . MET A 1 91 ? -19.443 6.226 30.668 1.00 87.81 91 MET A O 1
ATOM 753 N N . GLN A 1 92 ? -21.559 5.679 31.137 1.00 91.06 92 GLN A N 1
ATOM 754 C CA . GLN A 1 92 ? -21.521 6.256 32.481 1.00 91.06 92 GLN A CA 1
ATOM 755 C C . GLN A 1 92 ? -20.600 5.460 33.422 1.00 91.06 92 GLN A C 1
ATOM 757 O O . GLN A 1 92 ? -20.682 4.225 33.458 1.00 91.06 92 GLN A O 1
ATOM 762 N N . PRO A 1 93 ? -19.743 6.142 34.206 1.00 92.50 93 PRO A N 1
ATOM 763 C CA . PRO A 1 93 ? -18.954 5.504 35.247 1.00 92.50 93 PRO A CA 1
ATOM 764 C C . PRO A 1 93 ? -19.831 5.150 36.456 1.00 92.50 93 PRO A C 1
ATOM 766 O O . PRO A 1 93 ? -20.728 5.901 36.840 1.00 92.50 93 PRO A O 1
ATOM 769 N N . GLY A 1 94 ? -19.543 4.016 37.085 1.00 94.31 94 GLY A N 1
ATOM 770 C CA . GLY A 1 94 ? -20.183 3.567 38.316 1.00 94.31 94 GLY A CA 1
ATOM 771 C C . GLY A 1 94 ? -19.193 2.828 39.209 1.00 94.31 94 GLY A C 1
ATOM 772 O O . GLY A 1 94 ? -18.215 2.251 38.732 1.00 94.31 94 GLY A O 1
ATOM 773 N N . LYS A 1 95 ? -19.431 2.856 40.521 1.00 95.81 95 LYS A N 1
ATOM 774 C CA . LYS A 1 95 ? -18.590 2.182 41.514 1.00 95.81 95 LYS A CA 1
ATOM 775 C C . LYS A 1 95 ? -19.331 1.018 42.155 1.00 95.81 95 LYS A C 1
ATOM 777 O O . LYS A 1 95 ? -20.454 1.186 42.623 1.00 95.81 95 LYS A O 1
ATOM 782 N N . VAL A 1 96 ? -18.688 -0.144 42.242 1.00 96.38 96 VAL A N 1
ATOM 783 C CA . VAL A 1 96 ? -19.253 -1.309 42.935 1.00 96.38 96 VAL A CA 1
ATOM 784 C C . VAL A 1 96 ? -19.273 -1.055 44.445 1.00 96.38 96 VAL A C 1
ATOM 786 O O . VAL A 1 96 ? -18.223 -0.863 45.062 1.00 96.38 96 VAL A O 1
ATOM 789 N N . VAL A 1 97 ? -20.462 -1.062 45.049 1.00 96.12 97 VAL A N 1
ATOM 790 C CA . VAL A 1 97 ? -20.670 -0.811 46.488 1.00 96.12 97 VAL A CA 1
ATOM 791 C C . VAL A 1 97 ? -20.929 -2.081 47.293 1.00 96.12 97 VAL A C 1
ATOM 793 O O . VAL A 1 97 ? -20.647 -2.109 48.489 1.00 96.12 97 VAL A O 1
ATOM 796 N N . SER A 1 98 ? -21.449 -3.139 46.669 1.00 94.00 98 SER A N 1
ATOM 797 C CA . SER A 1 98 ? -21.590 -4.445 47.320 1.00 94.00 98 SER A CA 1
ATOM 798 C C . SER A 1 98 ? -21.706 -5.582 46.307 1.00 94.00 98 SER A C 1
ATOM 800 O O . SER A 1 98 ? -22.002 -5.351 45.134 1.00 94.00 98 SER A O 1
ATOM 802 N N . LYS A 1 99 ? -21.483 -6.811 46.781 1.00 94.50 99 LYS A N 1
ATOM 803 C CA . LYS A 1 99 ? -21.559 -8.055 46.010 1.00 94.50 99 LYS A CA 1
ATOM 804 C C . LYS A 1 99 ? -22.335 -9.107 46.805 1.00 94.50 99 LYS A C 1
ATOM 806 O O . LYS A 1 99 ? -22.100 -9.265 48.003 1.00 94.50 99 LYS A O 1
ATOM 811 N N . ARG A 1 100 ? -23.259 -9.825 46.159 1.00 92.31 100 ARG A N 1
ATOM 812 C CA . ARG A 1 100 ? -24.056 -10.910 46.763 1.00 92.31 100 ARG A CA 1
ATOM 813 C C . ARG A 1 100 ? -24.289 -12.055 45.781 1.00 92.31 100 ARG A C 1
ATOM 815 O O . ARG A 1 100 ? -24.319 -11.837 44.578 1.00 92.31 100 ARG A O 1
ATOM 822 N N . SER A 1 101 ? -24.506 -13.268 46.282 1.00 88.38 101 SER A N 1
ATOM 823 C CA . SER A 1 101 ? -24.886 -14.404 45.433 1.00 88.38 101 SER A CA 1
ATOM 824 C C . SER A 1 101 ? -26.367 -14.328 45.047 1.00 88.38 101 SER A C 1
ATOM 826 O O . SER A 1 101 ? -27.230 -14.094 45.896 1.00 88.38 101 SER A O 1
ATOM 828 N N . GLY A 1 102 ? -26.655 -14.538 43.766 1.00 83.69 102 GLY A N 1
ATOM 829 C CA . GLY A 1 102 ? -27.981 -14.732 43.194 1.00 83.69 102 GLY A CA 1
ATOM 830 C C . GLY A 1 102 ? -28.209 -16.197 42.812 1.00 83.69 102 GLY A C 1
ATOM 831 O O . GLY A 1 102 ? -27.273 -16.945 42.535 1.00 83.69 102 GLY A O 1
ATOM 832 N N . SER A 1 103 ? -29.465 -16.633 42.820 1.00 81.12 103 SER A N 1
ATOM 833 C CA . SER A 1 103 ? -29.850 -17.964 42.346 1.00 81.12 103 SER A CA 1
ATOM 834 C C . SER A 1 103 ? -31.165 -17.856 41.591 1.00 81.12 103 SER A C 1
ATOM 836 O O . SER A 1 103 ? -32.134 -17.299 42.112 1.00 81.12 103 SER A O 1
ATOM 838 N N . ASN A 1 104 ? -31.186 -18.358 40.359 1.00 77.38 104 ASN A N 1
ATOM 839 C CA . ASN A 1 104 ? -32.385 -18.455 39.539 1.00 77.38 104 ASN A CA 1
ATOM 840 C C . ASN A 1 104 ? -32.547 -19.919 39.094 1.00 77.38 104 ASN A C 1
ATOM 842 O O . ASN A 1 104 ? -31.596 -20.473 38.540 1.00 77.38 104 ASN A O 1
ATOM 846 N N . PRO A 1 105 ? -33.720 -20.548 39.303 1.00 76.75 105 PRO A N 1
ATOM 847 C CA . PRO A 1 105 ? -34.012 -21.896 38.812 1.00 76.75 105 PRO A CA 1
ATOM 848 C C . PRO A 1 105 ? -33.653 -22.138 37.338 1.00 76.75 105 PRO A C 1
ATOM 850 O O . PRO A 1 105 ? -33.239 -23.244 37.003 1.00 76.75 105 PRO A O 1
ATOM 853 N N . ASP A 1 106 ? -33.760 -21.110 36.492 1.00 73.00 106 ASP A N 1
ATOM 854 C CA . ASP A 1 106 ? -33.539 -21.213 35.045 1.00 73.00 106 ASP A CA 1
ATOM 855 C C . ASP A 1 106 ? -32.075 -20.968 34.623 1.00 73.00 106 ASP A C 1
ATOM 857 O O . ASP A 1 106 ? -31.663 -21.410 33.554 1.00 73.00 106 ASP A O 1
ATOM 861 N N . HIS A 1 107 ? -31.273 -20.288 35.456 1.00 66.44 107 HIS A N 1
ATOM 862 C CA . HIS A 1 107 ? -29.905 -19.849 35.113 1.00 66.44 107 HIS A CA 1
ATOM 863 C C . HIS A 1 107 ? -28.821 -20.306 36.107 1.00 66.44 107 HIS A C 1
ATOM 865 O O . HIS A 1 107 ? -27.645 -20.009 35.923 1.00 66.44 107 HIS A O 1
ATOM 871 N N . GLY A 1 108 ? -29.190 -21.041 37.157 1.00 75.25 108 GLY A N 1
ATOM 872 C CA . GLY A 1 108 ? -28.257 -21.515 38.175 1.00 75.25 108 GLY A CA 1
ATOM 873 C C . GLY A 1 108 ? -27.832 -20.431 39.172 1.00 75.25 108 GLY A C 1
ATOM 874 O O . GLY A 1 108 ? -28.588 -19.507 39.485 1.00 75.25 108 GLY A O 1
ATOM 875 N N . VAL A 1 109 ? -26.630 -20.595 39.730 1.00 78.56 109 VAL A N 1
ATOM 876 C CA . VAL A 1 109 ? -26.030 -19.661 40.694 1.00 78.56 109 VAL A CA 1
ATOM 877 C C . VAL A 1 109 ? -25.210 -18.632 39.927 1.00 78.56 109 VAL A C 1
ATOM 879 O O . VAL A 1 109 ? -24.338 -19.002 39.150 1.00 78.56 109 VAL A O 1
ATOM 882 N N . PHE A 1 110 ? -25.473 -17.356 40.178 1.00 86.69 110 PHE A N 1
ATOM 883 C CA . PHE A 1 110 ? -24.737 -16.231 39.604 1.00 86.69 110 PHE A CA 1
ATOM 884 C C . PHE A 1 110 ? -24.435 -15.207 40.699 1.00 86.69 110 PHE A C 1
ATOM 886 O O . PHE A 1 110 ? -24.857 -15.354 41.847 1.00 86.69 110 PHE A O 1
ATOM 893 N N . GLU A 1 111 ? -23.684 -14.166 40.376 1.00 90.75 111 GLU A N 1
ATOM 894 C CA . GLU A 1 111 ? -23.355 -13.099 41.318 1.00 90.75 111 GLU A CA 1
ATOM 895 C C . GLU A 1 111 ? -24.126 -11.825 40.954 1.00 90.75 111 GLU A C 1
ATOM 897 O O . GLU A 1 111 ? -24.493 -11.608 39.805 1.00 90.75 111 GLU A O 1
ATOM 902 N N . ILE A 1 112 ? -24.445 -10.999 41.945 1.00 92.88 112 ILE A N 1
ATOM 903 C CA . ILE A 1 112 ? -25.096 -9.703 41.761 1.00 92.88 112 ILE A CA 1
ATOM 904 C C . ILE A 1 112 ? -24.205 -8.653 42.407 1.00 92.88 112 ILE A C 1
ATOM 906 O O . ILE A 1 112 ? -23.895 -8.744 43.599 1.00 92.88 112 ILE A O 1
ATOM 910 N N . ILE A 1 113 ? -23.828 -7.642 41.635 1.00 95.38 113 ILE A N 1
ATOM 911 C CA . ILE A 1 113 ? -23.144 -6.452 42.129 1.00 95.38 113 ILE A CA 1
ATOM 912 C C . ILE A 1 113 ? -24.136 -5.296 42.236 1.00 95.38 113 ILE A C 1
ATOM 914 O O . ILE A 1 113 ? -24.970 -5.099 41.354 1.00 95.38 113 ILE A O 1
ATOM 918 N N . ALA A 1 114 ? -24.051 -4.518 43.311 1.00 95.56 114 ALA A N 1
ATOM 919 C CA . ALA A 1 114 ? -24.724 -3.229 43.410 1.00 95.56 114 ALA A CA 1
ATOM 920 C C . ALA A 1 114 ? -23.730 -2.129 43.041 1.00 95.56 114 ALA A C 1
ATOM 922 O O . ALA A 1 114 ? -22.604 -2.114 43.545 1.00 95.56 114 ALA A O 1
ATOM 923 N N . VAL A 1 115 ? -24.148 -1.216 42.173 1.00 96.06 115 VAL A N 1
ATOM 924 C CA . VAL A 1 115 ? -23.310 -0.163 41.602 1.00 96.06 115 VAL A CA 1
ATOM 925 C C . VAL A 1 115 ? -23.957 1.186 41.865 1.00 96.06 115 VAL A C 1
ATOM 927 O O . VAL A 1 115 ? -25.145 1.366 41.601 1.00 96.06 115 VAL A O 1
ATOM 930 N N . GLU A 1 116 ? -23.166 2.123 42.375 1.00 96.38 116 GLU A N 1
ATOM 931 C CA . GLU A 1 116 ? -23.543 3.518 42.590 1.00 96.38 116 GLU A CA 1
ATOM 932 C C . GLU A 1 116 ? -22.987 4.390 41.458 1.00 96.38 116 GLU A C 1
ATOM 934 O O . GLU A 1 116 ? -21.785 4.369 41.177 1.00 96.38 116 GLU A O 1
ATOM 939 N N . PHE A 1 117 ? -23.870 5.138 40.798 1.00 94.19 117 PHE A N 1
ATOM 940 C CA . PHE A 1 117 ? -23.534 6.091 39.739 1.00 94.19 117 PHE A CA 1
ATOM 941 C C . PHE A 1 117 ? -23.334 7.504 40.310 1.00 94.19 117 PHE A C 1
ATOM 943 O O . PHE A 1 117 ? -23.784 7.815 41.412 1.00 94.19 117 PHE A O 1
ATOM 950 N N . GLU A 1 118 ? -22.693 8.401 39.551 1.00 88.81 118 GLU A N 1
ATOM 951 C CA . GLU A 1 118 ? -22.414 9.782 40.000 1.00 88.81 118 GLU A CA 1
ATOM 952 C C . GLU A 1 118 ? -23.671 10.596 40.349 1.00 88.81 118 GLU A C 1
ATOM 954 O O . GLU A 1 118 ? -23.616 11.510 41.170 1.00 88.81 118 GLU A O 1
ATOM 959 N N . ASN A 1 119 ? -24.818 10.258 39.757 1.00 86.94 119 ASN A N 1
ATOM 960 C CA . ASN A 1 119 ? -26.110 10.876 40.063 1.00 86.94 119 ASN A CA 1
ATOM 961 C C . ASN A 1 119 ? -26.714 10.405 41.408 1.00 86.94 119 ASN A C 1
ATOM 963 O O . ASN A 1 119 ? -27.812 10.838 41.760 1.00 86.94 119 ASN A O 1
ATOM 967 N N . GLY A 1 120 ? -26.022 9.529 42.146 1.00 86.69 120 GLY A N 1
ATOM 968 C CA . GLY A 1 120 ? -26.477 8.925 43.400 1.00 86.69 120 GLY A CA 1
ATOM 969 C C . GLY A 1 120 ? -27.460 7.766 43.214 1.00 86.69 120 GLY A C 1
ATOM 970 O O . GLY A 1 120 ? -27.978 7.234 44.195 1.00 86.69 120 GLY A O 1
ATOM 971 N N . GLU A 1 121 ? -27.750 7.372 41.973 1.00 93.12 121 GLU A N 1
ATOM 972 C CA . GLU A 1 121 ? -28.604 6.228 41.690 1.00 93.12 121 GLU A CA 1
ATOM 973 C C . GLU A 1 121 ? -27.840 4.923 41.931 1.00 93.12 121 GLU A C 1
ATOM 975 O O . GLU A 1 121 ? -26.696 4.763 41.501 1.00 93.12 121 GLU A O 1
ATOM 980 N N . GLN A 1 122 ? -28.492 3.973 42.601 1.00 93.69 122 GLN A N 1
ATOM 981 C CA . GLN A 1 122 ? -27.965 2.627 42.794 1.00 93.69 122 GLN A CA 1
ATOM 982 C C . GLN A 1 122 ? -28.750 1.625 41.955 1.00 93.69 122 GLN A C 1
ATOM 984 O O . GLN A 1 122 ? -29.982 1.606 41.985 1.00 93.69 122 GLN A O 1
ATOM 989 N N . ARG A 1 123 ? -28.032 0.775 41.219 1.00 94.75 123 ARG A N 1
ATOM 990 C CA . ARG A 1 123 ? -28.617 -0.311 40.423 1.00 94.75 123 ARG A CA 1
ATOM 991 C C . ARG A 1 123 ? -27.872 -1.616 40.656 1.00 94.75 123 ARG A C 1
ATOM 993 O O . ARG A 1 123 ? -26.687 -1.618 40.978 1.00 94.75 123 ARG A O 1
ATOM 1000 N N . GLU A 1 124 ? -28.583 -2.725 40.495 1.00 94.25 124 GLU A N 1
ATOM 1001 C CA . GLU A 1 124 ? -28.023 -4.070 40.607 1.00 94.25 124 GLU A CA 1
ATOM 1002 C C . GLU A 1 124 ? -27.780 -4.676 39.220 1.00 94.25 124 GLU A C 1
ATOM 1004 O O . GLU A 1 124 ? -28.614 -4.541 38.322 1.00 94.25 124 GLU A O 1
ATOM 1009 N N . PHE A 1 125 ? -26.655 -5.372 39.064 1.00 93.88 125 PHE A N 1
ATOM 1010 C CA . PHE A 1 125 ? -26.252 -6.036 37.827 1.00 93.88 125 PHE A CA 1
ATOM 1011 C C . PHE A 1 125 ? -25.823 -7.471 38.108 1.00 93.88 125 PHE A C 1
ATOM 1013 O O . PHE A 1 125 ? -25.123 -7.728 39.086 1.00 93.88 125 PHE A O 1
ATOM 102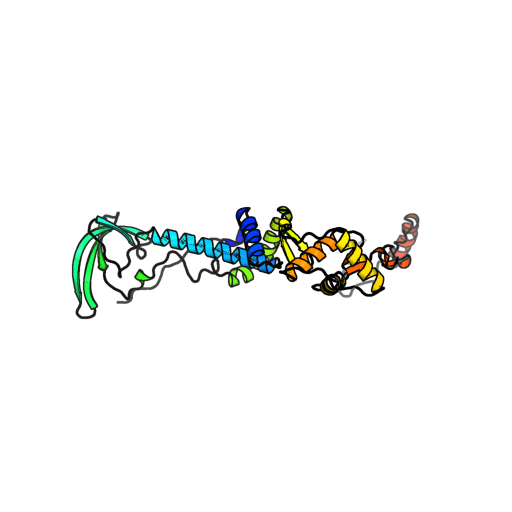0 N N . ALA A 1 126 ? -26.232 -8.400 37.246 1.00 92.62 126 ALA A N 1
ATOM 1021 C CA . ALA A 1 126 ? -25.840 -9.799 37.346 1.00 92.62 126 ALA A CA 1
ATOM 1022 C C . ALA A 1 126 ? -24.494 -10.055 36.646 1.00 92.62 126 ALA A C 1
ATOM 1024 O O . ALA A 1 126 ? -24.252 -9.541 35.554 1.00 92.62 126 ALA A O 1
ATOM 1025 N N . THR A 1 127 ? -23.645 -10.859 37.278 1.00 92.12 127 THR A N 1
ATOM 1026 C CA . THR A 1 127 ? -22.291 -11.236 36.853 1.00 92.12 127 THR A CA 1
ATOM 1027 C C . THR A 1 127 ? -22.127 -12.760 36.873 1.00 92.12 127 THR A C 1
ATOM 1029 O O . THR A 1 127 ? -22.852 -13.459 37.585 1.00 92.12 127 THR A O 1
ATOM 1032 N N . GLY A 1 128 ? -21.177 -13.289 36.104 1.00 87.38 128 GLY A N 1
ATOM 1033 C CA . GLY A 1 128 ? -21.043 -14.722 35.821 1.00 87.38 128 GLY A CA 1
ATOM 1034 C C . GLY A 1 128 ? -22.014 -15.251 34.755 1.00 87.38 128 GLY A C 1
ATOM 1035 O O . GLY A 1 128 ? -22.320 -16.439 34.753 1.00 87.38 128 GLY A O 1
ATOM 1036 N N . ILE A 1 129 ? -22.531 -14.389 33.871 1.00 87.75 129 ILE A N 1
ATOM 1037 C CA . ILE A 1 129 ? -23.418 -14.777 32.762 1.00 87.75 129 ILE A CA 1
ATOM 1038 C C . ILE A 1 129 ? -22.601 -14.862 31.469 1.00 87.75 129 ILE A C 1
ATOM 1040 O O . ILE A 1 129 ? -22.192 -13.835 30.925 1.00 87.75 129 ILE A O 1
ATOM 1044 N N . GLU A 1 130 ? -22.384 -16.081 30.970 1.00 86.69 130 GLU A N 1
ATOM 1045 C CA . GLU A 1 130 ? -21.612 -16.336 29.743 1.00 86.69 130 GLU A CA 1
ATOM 1046 C C . GLU A 1 130 ? -22.322 -15.812 28.485 1.00 86.69 130 GLU A C 1
ATOM 1048 O O . GLU A 1 130 ? -21.728 -15.077 27.695 1.00 86.69 130 GLU A O 1
ATOM 1053 N N . ASP A 1 131 ? -23.607 -16.134 28.326 1.00 87.38 131 ASP A N 1
ATOM 1054 C CA . ASP A 1 131 ? -24.406 -15.760 27.157 1.00 87.38 131 ASP A CA 1
ATOM 1055 C C . ASP A 1 131 ? -25.165 -14.448 27.412 1.00 87.38 131 ASP A C 1
ATOM 1057 O O . ASP A 1 131 ? -26.277 -14.432 27.950 1.00 87.38 131 ASP A O 1
ATOM 1061 N N . HIS A 1 132 ? -24.522 -13.316 27.108 1.00 87.31 132 HIS A N 1
ATOM 1062 C CA . HIS A 1 132 ? -25.124 -11.992 27.258 1.00 87.31 132 HIS A CA 1
ATOM 1063 C C . HIS A 1 132 ? -24.602 -10.998 26.216 1.00 87.31 132 HIS A C 1
ATOM 1065 O O . HIS A 1 132 ? -23.397 -10.808 26.074 1.00 87.31 132 HIS A O 1
ATOM 1071 N N . ILE A 1 133 ? -25.510 -10.237 25.595 1.00 87.62 133 ILE A N 1
ATOM 1072 C CA . ILE A 1 133 ? -25.213 -9.232 24.549 1.00 87.62 133 ILE A CA 1
ATOM 1073 C C . ILE A 1 133 ? -24.193 -8.151 24.959 1.00 87.62 133 ILE A C 1
ATOM 1075 O O . ILE A 1 133 ? -23.549 -7.534 24.120 1.00 87.62 133 ILE A O 1
ATOM 1079 N N . LEU A 1 134 ? -24.040 -7.898 26.262 1.00 88.56 134 LEU A N 1
ATOM 1080 C CA . LEU A 1 134 ? -23.084 -6.913 26.795 1.00 88.56 134 LEU A CA 1
ATOM 1081 C C . LEU A 1 134 ? -21.650 -7.456 26.883 1.00 88.56 134 LEU A C 1
ATOM 1083 O O . LEU A 1 134 ? -20.720 -6.662 27.006 1.00 88.56 134 LEU A O 1
ATOM 1087 N N . ASN A 1 135 ? -21.458 -8.776 26.796 1.00 86.38 135 ASN A N 1
ATOM 1088 C CA . ASN A 1 135 ? -20.124 -9.378 26.740 1.00 86.38 135 ASN A CA 1
ATOM 1089 C C . ASN A 1 135 ? -19.418 -9.046 25.416 1.00 86.38 135 ASN A C 1
ATOM 1091 O O . ASN A 1 135 ? -18.194 -8.939 25.384 1.00 86.38 135 ASN A O 1
ATOM 1095 N N . GLU A 1 136 ? -20.191 -8.805 24.355 1.00 80.75 136 GLU A N 1
ATOM 1096 C CA . GLU A 1 136 ? -19.706 -8.487 23.008 1.00 80.75 136 GLU A CA 1
ATOM 1097 C C . GLU A 1 136 ? -19.493 -6.982 22.770 1.00 80.75 136 GLU A C 1
ATOM 1099 O O . GLU A 1 136 ? -19.149 -6.567 21.664 1.00 80.75 136 GLU A O 1
ATOM 1104 N N . PHE A 1 137 ? -19.678 -6.128 23.785 1.00 81.38 137 PHE A N 1
ATOM 1105 C CA . PHE A 1 137 ? -19.551 -4.685 23.590 1.00 81.38 137 PHE A CA 1
ATOM 1106 C C . PHE A 1 137 ? -18.150 -4.282 23.102 1.00 81.38 137 PHE A C 1
ATOM 1108 O O . PHE A 1 137 ? -17.127 -4.566 23.736 1.00 81.38 137 PHE A O 1
ATOM 1115 N N . SER A 1 138 ? -18.133 -3.508 22.018 1.00 77.12 138 SER A N 1
ATOM 1116 C CA . SER A 1 138 ? -16.946 -2.905 21.428 1.00 77.12 138 SER A CA 1
ATOM 1117 C C . SER A 1 138 ? -17.248 -1.465 21.017 1.00 77.12 138 SER A C 1
ATOM 1119 O O . SER A 1 138 ? -18.308 -1.178 20.466 1.00 77.12 138 SER A O 1
ATOM 1121 N N . LEU A 1 139 ? -16.300 -0.542 21.225 1.00 76.94 139 LEU A N 1
ATOM 1122 C CA . LEU A 1 139 ? -16.369 0.797 20.618 1.00 76.94 139 LEU A CA 1
ATOM 1123 C C . LEU A 1 139 ? -16.222 0.759 19.087 1.00 76.94 139 LEU A C 1
ATOM 1125 O O . LEU A 1 139 ? -16.431 1.777 18.430 1.00 76.94 139 LEU A O 1
ATOM 1129 N N . MET A 1 140 ? -15.820 -0.384 18.527 1.00 79.44 140 MET A N 1
ATOM 1130 C CA . MET A 1 140 ? -15.737 -0.592 17.091 1.00 79.44 140 MET A CA 1
ATOM 1131 C C . MET A 1 140 ? -17.093 -1.054 16.572 1.00 79.44 140 MET A C 1
ATOM 1133 O O . MET A 1 140 ? -17.628 -2.054 17.041 1.00 79.44 140 MET A O 1
ATOM 1137 N N . ASP A 1 141 ? -17.613 -0.335 15.586 1.00 82.44 141 ASP A N 1
ATOM 1138 C CA . ASP A 1 141 ? -18.724 -0.808 14.775 1.00 82.44 141 ASP A CA 1
ATOM 1139 C C . ASP A 1 141 ? -18.138 -1.659 13.643 1.00 82.44 141 ASP A C 1
ATOM 1141 O O . ASP A 1 141 ? -17.409 -1.148 12.793 1.00 82.44 141 ASP A O 1
ATOM 1145 N N . GLU A 1 142 ? -18.363 -2.973 13.684 1.00 76.25 142 GLU A N 1
ATOM 1146 C CA . GLU A 1 142 ? -17.810 -3.897 12.684 1.00 76.25 142 GLU A CA 1
ATOM 1147 C C . GLU A 1 142 ? -18.396 -3.671 11.289 1.00 76.25 142 GLU A C 1
ATOM 1149 O O . GLU A 1 142 ? -17.753 -4.013 10.302 1.00 76.25 142 GLU A O 1
ATOM 1154 N N . ASN A 1 143 ? -19.569 -3.038 11.210 1.00 83.88 143 ASN A N 1
ATOM 1155 C CA . ASN A 1 143 ? -20.238 -2.707 9.958 1.00 83.88 143 ASN A CA 1
ATOM 1156 C C . ASN A 1 143 ? -19.972 -1.258 9.518 1.00 83.88 143 ASN A C 1
ATOM 1158 O O . ASN A 1 143 ? -20.697 -0.746 8.666 1.00 83.88 143 ASN A O 1
ATOM 1162 N N . ASP A 1 144 ? -18.985 -0.573 10.111 1.00 88.31 144 ASP A N 1
ATOM 1163 C CA . ASP A 1 144 ? -18.591 0.775 9.695 1.00 88.31 144 ASP A CA 1
ATOM 1164 C C . ASP A 1 144 ? -17.999 0.739 8.272 1.00 88.31 144 ASP A C 1
ATOM 1166 O O . ASP A 1 144 ? -16.907 0.188 8.091 1.00 88.31 144 ASP A O 1
ATOM 1170 N N . PRO A 1 145 ? -18.652 1.363 7.270 1.00 90.19 145 PRO A N 1
ATOM 1171 C CA . PRO A 1 145 ? -18.144 1.407 5.900 1.00 90.19 145 PRO A CA 1
ATOM 1172 C C . PRO A 1 145 ? -16.767 2.073 5.779 1.00 90.19 145 PRO A C 1
ATOM 1174 O O . PRO A 1 145 ? -16.026 1.773 4.851 1.00 90.19 145 PRO A O 1
ATOM 1177 N N . ASP A 1 146 ? -16.393 2.954 6.717 1.00 91.12 146 ASP A N 1
ATOM 1178 C CA . ASP A 1 146 ? -15.067 3.584 6.743 1.00 91.12 146 ASP A CA 1
ATOM 1179 C C . ASP A 1 146 ? -13.957 2.623 7.224 1.00 91.12 146 ASP A C 1
ATOM 1181 O O . ASP A 1 146 ? -12.776 2.982 7.172 1.00 91.12 146 ASP A O 1
ATOM 1185 N N . LEU A 1 147 ? -14.310 1.440 7.741 1.00 92.19 147 LEU A N 1
ATOM 1186 C CA . LEU A 1 147 ? -13.390 0.405 8.231 1.00 92.19 147 LEU A CA 1
ATOM 1187 C C . LEU A 1 147 ? -13.360 -0.850 7.342 1.00 92.19 147 LEU A C 1
ATOM 1189 O O . LEU A 1 147 ? -12.757 -1.862 7.736 1.00 92.19 147 LEU A O 1
ATOM 1193 N N . ASP A 1 148 ? -13.980 -0.771 6.166 1.00 93.44 148 ASP A N 1
ATOM 1194 C CA . ASP A 1 148 ? -13.982 -1.799 5.133 1.00 93.44 148 ASP A CA 1
ATOM 1195 C C . ASP A 1 148 ? -13.137 -1.329 3.930 1.00 93.44 148 ASP A C 1
ATOM 1197 O O . ASP A 1 148 ? -13.519 -0.369 3.255 1.00 93.44 148 ASP A O 1
ATOM 1201 N N . PRO A 1 149 ? -11.984 -1.967 3.651 1.00 94.62 149 PRO A N 1
ATOM 1202 C CA . PRO A 1 149 ? -11.118 -1.573 2.543 1.00 94.62 149 PRO A CA 1
ATOM 1203 C C . PRO A 1 149 ? -11.820 -1.586 1.182 1.00 94.62 149 PRO A C 1
ATOM 1205 O O . PRO A 1 149 ? -11.576 -0.694 0.373 1.00 94.62 149 PRO A O 1
ATOM 1208 N N . GLU A 1 150 ? -12.705 -2.554 0.930 1.00 95.38 150 GLU A N 1
ATOM 1209 C CA . GLU A 1 150 ? -13.375 -2.705 -0.363 1.00 95.38 150 GLU A CA 1
ATOM 1210 C C . GLU A 1 150 ? -14.364 -1.558 -0.587 1.00 95.38 150 GLU A C 1
ATOM 1212 O O . GLU A 1 150 ? -14.335 -0.899 -1.629 1.00 95.38 150 GLU A O 1
ATOM 1217 N N . ILE A 1 151 ? -15.171 -1.236 0.430 1.00 95.12 151 ILE A N 1
ATOM 1218 C CA . ILE A 1 151 ? -16.122 -0.118 0.361 1.00 95.12 151 ILE A CA 1
ATOM 1219 C C . ILE A 1 151 ? -15.385 1.220 0.228 1.00 95.12 151 ILE A C 1
ATOM 1221 O O . ILE A 1 151 ? -15.807 2.098 -0.535 1.00 95.12 151 ILE A O 1
ATOM 1225 N N . VAL A 1 152 ? -14.271 1.386 0.946 1.00 95.88 152 VAL A N 1
ATOM 1226 C CA . VAL A 1 152 ? -13.445 2.597 0.876 1.00 95.88 152 VAL A CA 1
ATOM 1227 C C . VAL A 1 152 ? -12.840 2.764 -0.513 1.00 95.88 152 VAL A C 1
ATOM 1229 O O . VAL A 1 152 ? -12.964 3.845 -1.090 1.00 95.88 152 VAL A O 1
ATOM 1232 N N . MET A 1 153 ? -12.243 1.713 -1.079 1.00 96.75 153 MET A N 1
ATOM 1233 C CA . MET A 1 153 ? -11.669 1.7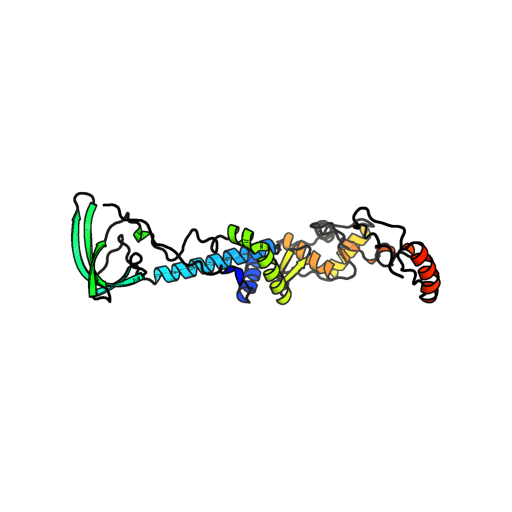57 -2.425 1.00 96.75 153 MET A CA 1
ATOM 1234 C C . MET A 1 153 ? -12.742 1.976 -3.494 1.00 96.75 153 MET A C 1
ATOM 1236 O O . MET A 1 153 ? -12.522 2.754 -4.416 1.00 96.75 153 MET A O 1
ATOM 1240 N N . GLN A 1 154 ? -13.934 1.395 -3.348 1.00 96.31 154 GLN A N 1
ATOM 1241 C CA . GLN A 1 154 ? -15.043 1.640 -4.272 1.00 96.31 154 GLN A CA 1
ATOM 1242 C C . GLN A 1 154 ? -15.558 3.088 -4.213 1.00 96.31 154 GLN A C 1
ATOM 1244 O O . GLN A 1 154 ? -15.949 3.653 -5.231 1.00 96.31 154 GLN A O 1
ATOM 1249 N N . THR A 1 155 ? -15.590 3.689 -3.022 1.00 95.38 155 THR A N 1
ATOM 1250 C CA . THR A 1 155 ? -16.194 5.017 -2.814 1.00 95.38 155 THR A CA 1
ATOM 1251 C C . THR A 1 155 ? -15.208 6.160 -3.057 1.00 95.38 155 THR A C 1
ATOM 1253 O O . THR A 1 155 ? -15.600 7.224 -3.535 1.00 95.38 155 THR A O 1
ATOM 1256 N N . TYR A 1 156 ? -13.942 5.969 -2.684 1.00 95.75 156 TYR A N 1
ATOM 1257 C CA . TYR A 1 156 ? -12.923 7.019 -2.653 1.00 95.75 156 TYR A CA 1
ATOM 1258 C C . TYR A 1 156 ? -11.676 6.695 -3.487 1.00 95.75 156 TYR A C 1
ATOM 1260 O O . TYR A 1 156 ? -10.819 7.569 -3.602 1.00 95.75 156 TYR A O 1
ATOM 1268 N N . GLY A 1 157 ? -11.578 5.492 -4.068 1.00 95.62 157 GLY A N 1
ATOM 1269 C CA . GLY A 1 157 ? -10.374 4.941 -4.699 1.00 95.62 157 GLY A CA 1
ATOM 1270 C C . GLY A 1 157 ? -9.636 5.914 -5.605 1.00 95.62 157 GLY A C 1
ATOM 1271 O O . GLY A 1 157 ? -8.493 6.236 -5.304 1.00 95.62 157 GLY A O 1
ATOM 1272 N N . ASP A 1 158 ? -10.301 6.457 -6.626 1.00 95.31 158 ASP A N 1
ATOM 1273 C CA . ASP A 1 158 ? -9.683 7.370 -7.600 1.00 95.31 158 ASP A CA 1
ATOM 1274 C C . ASP A 1 158 ? -8.985 8.553 -6.915 1.00 95.31 158 ASP A C 1
ATOM 1276 O O . ASP A 1 158 ? -7.798 8.809 -7.105 1.00 95.31 158 ASP A O 1
ATOM 1280 N N . ARG A 1 159 ? -9.696 9.221 -6.001 1.00 95.94 159 ARG A N 1
ATOM 1281 C CA . ARG A 1 159 ? -9.170 10.380 -5.274 1.00 95.94 159 ARG A CA 1
ATOM 1282 C C . ARG A 1 159 ? -8.037 10.001 -4.323 1.00 95.94 159 ARG A C 1
ATOM 1284 O O . ARG A 1 159 ? -7.104 10.784 -4.136 1.00 95.94 159 ARG A O 1
ATOM 1291 N N . LEU A 1 160 ? -8.135 8.842 -3.669 1.00 97.12 160 LEU A N 1
ATOM 1292 C CA . LEU A 1 160 ? -7.071 8.344 -2.798 1.00 97.12 160 LEU A CA 1
ATOM 1293 C C . LEU A 1 160 ? -5.821 8.049 -3.628 1.00 97.12 160 LEU A C 1
ATOM 1295 O O . LEU A 1 160 ? -4.739 8.478 -3.243 1.00 97.12 160 LEU A O 1
ATOM 1299 N N . THR A 1 161 ? -5.985 7.405 -4.782 1.00 96.88 161 THR A N 1
ATOM 1300 C CA . THR A 1 161 ? -4.913 7.073 -5.718 1.00 96.88 161 THR A CA 1
ATOM 1301 C C . THR A 1 161 ? -4.229 8.317 -6.272 1.00 96.88 161 THR A C 1
ATOM 1303 O O . THR A 1 161 ? -3.004 8.387 -6.203 1.00 96.88 161 THR A O 1
ATOM 1306 N N . ASP A 1 162 ? -4.975 9.340 -6.691 1.00 96.00 162 ASP A N 1
ATOM 1307 C CA . ASP A 1 162 ? -4.403 10.626 -7.118 1.00 96.00 162 ASP A CA 1
ATOM 1308 C C . ASP A 1 162 ? -3.601 11.296 -5.993 1.00 96.00 162 ASP A C 1
ATOM 1310 O O . ASP A 1 162 ? -2.489 11.794 -6.191 1.00 96.00 162 ASP A O 1
ATOM 1314 N N . THR A 1 163 ? -4.143 11.275 -4.772 1.00 96.38 163 THR A N 1
ATOM 1315 C CA . THR A 1 163 ? -3.469 11.851 -3.598 1.00 96.38 163 THR A CA 1
ATOM 1316 C C . THR A 1 163 ? -2.182 11.090 -3.269 1.00 96.38 163 THR A C 1
ATOM 1318 O O . THR A 1 163 ? -1.150 11.705 -2.995 1.00 96.38 163 THR A O 1
ATOM 1321 N N . THR A 1 164 ? -2.225 9.756 -3.323 1.00 96.75 164 THR A N 1
ATOM 1322 C CA . THR A 1 164 ? -1.065 8.874 -3.150 1.00 96.75 164 THR A CA 1
ATOM 1323 C C . THR A 1 164 ? -0.016 9.120 -4.222 1.00 96.75 164 THR A C 1
ATOM 1325 O O . THR A 1 164 ? 1.151 9.291 -3.883 1.00 96.75 164 THR A O 1
ATOM 1328 N N . HIS A 1 165 ? -0.421 9.224 -5.484 1.00 95.94 165 HIS A N 1
ATOM 1329 C CA . HIS A 1 165 ? 0.473 9.501 -6.598 1.00 95.94 165 HIS A CA 1
ATOM 1330 C C . HIS A 1 165 ? 1.246 10.807 -6.397 1.00 95.94 165 HIS A C 1
ATOM 1332 O O . HIS A 1 165 ? 2.477 10.803 -6.430 1.00 95.94 165 HIS A O 1
ATOM 1338 N N . HIS A 1 166 ? 0.547 11.909 -6.104 1.00 95.19 166 HIS A N 1
ATOM 1339 C CA . HIS A 1 166 ? 1.190 13.201 -5.867 1.00 95.19 166 HIS A CA 1
ATOM 1340 C C . HIS A 1 166 ? 2.248 13.144 -4.761 1.00 95.19 166 HIS A C 1
ATOM 1342 O O . HIS A 1 166 ? 3.308 13.753 -4.895 1.00 95.19 166 HIS A O 1
ATOM 1348 N N . GLN A 1 167 ? 1.976 12.418 -3.676 1.00 95.81 167 GLN A N 1
ATOM 1349 C CA . GLN A 1 167 ? 2.889 12.337 -2.534 1.00 95.81 167 GLN A CA 1
ATOM 1350 C C . GLN A 1 167 ? 4.059 11.378 -2.782 1.00 95.81 167 GLN A C 1
ATOM 1352 O O . GLN A 1 167 ? 5.181 11.676 -2.376 1.00 95.81 167 GLN A O 1
ATOM 1357 N N . ILE A 1 168 ? 3.843 10.285 -3.520 1.00 94.88 168 ILE A N 1
ATOM 1358 C CA . ILE A 1 168 ? 4.922 9.402 -3.982 1.00 94.88 168 ILE A CA 1
ATOM 1359 C C . ILE A 1 168 ? 5.892 10.177 -4.880 1.00 94.88 168 ILE A C 1
ATOM 1361 O O . ILE A 1 168 ? 7.094 10.162 -4.618 1.00 94.88 168 ILE A O 1
ATOM 1365 N N . VAL A 1 169 ? 5.389 10.923 -5.868 1.00 94.31 169 VAL A N 1
ATOM 1366 C CA . VAL A 1 169 ? 6.229 11.743 -6.759 1.00 94.31 169 VAL A CA 1
ATOM 1367 C C . VAL A 1 169 ? 6.979 12.811 -5.962 1.00 94.31 169 VAL A C 1
ATOM 1369 O O . VAL A 1 169 ? 8.188 12.966 -6.113 1.00 94.31 169 VAL A O 1
ATOM 1372 N N . ALA A 1 170 ? 6.284 13.522 -5.068 1.00 95.12 170 ALA A N 1
ATOM 1373 C CA . ALA A 1 170 ? 6.889 14.569 -4.246 1.00 95.12 170 ALA A CA 1
ATOM 1374 C C . ALA A 1 170 ? 7.989 14.043 -3.307 1.00 95.12 170 ALA A C 1
ATOM 1376 O O . ALA A 1 170 ? 8.897 14.796 -2.956 1.00 95.12 170 ALA A O 1
ATOM 1377 N N . SER A 1 171 ? 7.928 12.768 -2.910 1.00 94.25 171 SER A N 1
ATOM 1378 C CA . SER A 1 171 ? 8.954 12.146 -2.067 1.00 94.25 171 SER A CA 1
ATOM 1379 C C . SER A 1 171 ? 10.289 11.921 -2.788 1.00 94.25 171 SER A C 1
ATOM 1381 O O . SER A 1 171 ? 11.314 11.789 -2.119 1.00 94.25 171 SER A O 1
ATOM 1383 N N . GLY A 1 172 ? 10.284 11.824 -4.125 1.00 92.06 172 GLY A N 1
ATOM 1384 C CA . GLY A 1 172 ? 11.470 11.529 -4.938 1.00 92.06 172 GLY A CA 1
ATOM 1385 C C . GLY A 1 172 ? 12.186 10.219 -4.585 1.00 92.06 172 GLY A C 1
ATOM 1386 O O . GLY A 1 172 ? 13.363 10.079 -4.883 1.00 92.06 172 GLY A O 1
ATOM 1387 N N . SER A 1 173 ? 11.518 9.296 -3.886 1.00 92.12 173 SER A N 1
ATOM 1388 C CA . SER A 1 173 ? 12.133 8.065 -3.359 1.00 92.12 173 SER A CA 1
ATOM 1389 C C . SER A 1 173 ? 11.824 6.816 -4.196 1.00 92.12 173 SER A C 1
ATOM 1391 O O . SER A 1 173 ? 12.316 5.727 -3.890 1.00 92.12 173 SER A O 1
ATOM 1393 N N . PHE A 1 174 ? 10.989 6.953 -5.227 1.00 94.75 174 PHE A N 1
ATOM 1394 C CA . PHE A 1 174 ? 10.463 5.844 -6.018 1.00 94.75 174 PHE A CA 1
ATOM 1395 C C . PHE A 1 174 ? 10.681 6.101 -7.505 1.00 94.75 174 PHE A C 1
ATOM 1397 O O . PHE A 1 174 ? 10.332 7.171 -8.001 1.00 94.75 174 PHE A O 1
ATOM 1404 N N . GLY A 1 175 ? 11.188 5.084 -8.197 1.00 91.12 175 GLY A N 1
ATOM 1405 C CA . GLY A 1 175 ? 11.233 5.044 -9.649 1.00 91.12 175 GLY A CA 1
ATOM 1406 C C . GLY A 1 175 ? 9.895 4.553 -10.192 1.00 91.12 175 GLY A C 1
ATOM 1407 O O . GLY A 1 175 ? 9.200 3.767 -9.535 1.00 91.12 175 GLY A O 1
ATOM 1408 N N . ASN A 1 176 ? 9.539 5.006 -11.392 1.00 91.88 176 ASN A N 1
ATOM 1409 C CA . ASN A 1 176 ? 8.316 4.603 -12.073 1.00 91.88 176 ASN A CA 1
ATOM 1410 C C . ASN A 1 176 ? 8.587 4.184 -13.515 1.00 91.88 176 ASN A C 1
ATOM 1412 O O . ASN A 1 176 ? 9.273 4.895 -14.239 1.00 91.88 176 ASN A O 1
ATOM 1416 N N . ILE A 1 177 ? 7.975 3.079 -13.938 1.00 88.19 177 ILE A N 1
ATOM 1417 C CA . ILE A 1 177 ? 7.843 2.730 -15.353 1.00 88.19 177 ILE A CA 1
ATOM 1418 C C . ILE A 1 177 ? 6.530 1.984 -15.589 1.00 88.19 177 ILE A C 1
ATOM 1420 O O . ILE A 1 177 ? 6.133 1.174 -14.755 1.00 88.19 177 ILE A O 1
ATOM 1424 N N . ALA A 1 178 ? 5.841 2.279 -16.698 1.00 82.00 178 ALA A N 1
ATOM 1425 C CA . ALA A 1 178 ? 4.580 1.638 -17.095 1.00 82.00 178 ALA A CA 1
ATOM 1426 C C . ALA A 1 178 ? 3.568 1.480 -15.935 1.00 82.00 178 ALA A C 1
ATOM 1428 O O . ALA A 1 178 ? 3.073 0.389 -15.666 1.00 82.00 178 ALA A O 1
ATOM 1429 N N . GLU A 1 179 ? 3.302 2.570 -15.203 1.00 86.12 179 GLU A N 1
ATOM 1430 C CA . GLU A 1 179 ? 2.385 2.615 -14.042 1.00 86.12 179 GLU A CA 1
ATOM 1431 C C . GLU A 1 179 ? 2.822 1.809 -12.803 1.00 86.12 179 GLU A C 1
ATOM 1433 O O . GLU A 1 179 ? 2.122 1.803 -11.784 1.00 86.12 179 GLU A O 1
ATOM 1438 N N . GLN A 1 180 ? 3.995 1.177 -12.841 1.00 91.62 180 GLN A N 1
ATOM 1439 C CA . GLN A 1 180 ? 4.572 0.445 -11.721 1.00 91.62 180 GLN A CA 1
ATOM 1440 C C . GLN A 1 180 ? 5.573 1.299 -10.951 1.00 91.62 180 GLN A C 1
ATOM 1442 O O . GLN A 1 180 ? 6.363 2.038 -11.531 1.00 91.62 180 GLN A O 1
ATOM 1447 N N . TRP A 1 181 ? 5.556 1.176 -9.630 1.00 95.31 181 TRP A N 1
ATOM 1448 C CA . TRP A 1 181 ? 6.398 1.938 -8.718 1.00 95.31 181 TRP A CA 1
ATOM 1449 C C . TRP A 1 181 ? 7.228 1.006 -7.847 1.00 95.31 181 TRP A C 1
ATOM 1451 O O . TRP A 1 181 ? 6.723 -0.004 -7.345 1.00 95.31 181 TRP A O 1
ATOM 1461 N N . PHE A 1 182 ? 8.492 1.370 -7.638 1.00 95.75 182 PHE A N 1
ATOM 1462 C CA . PHE A 1 182 ? 9.390 0.668 -6.727 1.00 95.75 182 PHE A CA 1
ATOM 1463 C C . PHE A 1 182 ? 10.429 1.625 -6.122 1.00 95.75 182 PHE A C 1
ATOM 1465 O O . PHE A 1 182 ? 10.790 2.607 -6.776 1.00 95.75 182 PHE A O 1
ATOM 1472 N N . PRO A 1 183 ? 10.921 1.395 -4.890 1.00 95.06 183 PRO A N 1
ATOM 1473 C CA . PRO A 1 183 ? 11.913 2.282 -4.294 1.00 95.06 183 PRO A CA 1
ATOM 1474 C C . PRO A 1 183 ? 13.246 2.279 -5.052 1.00 95.06 183 PRO A C 1
ATOM 1476 O O . PRO A 1 183 ? 13.827 1.219 -5.281 1.00 95.06 183 PRO A O 1
ATOM 1479 N N . GLU A 1 184 ? 13.770 3.464 -5.384 1.00 92.25 184 GLU A N 1
ATOM 1480 C CA . GLU A 1 184 ? 14.995 3.589 -6.197 1.00 92.25 184 GLU A CA 1
ATOM 1481 C C . GLU A 1 184 ? 16.222 2.986 -5.508 1.00 92.25 184 GLU A C 1
ATOM 1483 O O . GLU A 1 184 ? 17.057 2.343 -6.139 1.00 92.25 184 GLU A O 1
ATOM 1488 N N . ALA A 1 185 ? 16.312 3.147 -4.187 1.00 91.44 185 ALA A N 1
ATOM 1489 C CA . ALA A 1 185 ? 17.434 2.651 -3.394 1.00 91.44 185 ALA A CA 1
ATOM 1490 C C . ALA A 1 185 ? 17.527 1.113 -3.340 1.00 91.44 185 ALA A C 1
ATOM 1492 O O . ALA A 1 185 ? 18.526 0.584 -2.854 1.00 91.44 185 ALA A O 1
ATOM 1493 N N . LEU A 1 186 ? 16.493 0.402 -3.803 1.00 91.31 186 LEU A N 1
ATOM 1494 C CA . LEU A 1 186 ? 16.429 -1.060 -3.838 1.00 91.31 186 LEU A CA 1
ATOM 1495 C C . LEU A 1 186 ? 16.604 -1.629 -5.251 1.00 91.31 186 LEU A C 1
ATOM 1497 O O . LEU A 1 186 ? 16.512 -2.843 -5.423 1.00 91.31 186 LEU A O 1
ATOM 1501 N N . LEU A 1 187 ? 16.832 -0.781 -6.255 1.00 91.56 187 LEU A N 1
ATOM 1502 C CA . LEU A 1 187 ? 17.068 -1.235 -7.619 1.00 91.56 187 LEU A CA 1
ATOM 1503 C C . LEU A 1 187 ? 18.409 -1.957 -7.740 1.00 91.56 187 LEU A C 1
ATOM 1505 O O . LEU A 1 187 ? 19.390 -1.641 -7.062 1.00 91.56 187 LEU A O 1
ATOM 1509 N N . ILE A 1 188 ? 18.442 -2.935 -8.640 1.00 91.75 188 ILE A N 1
ATOM 1510 C CA . ILE A 1 188 ? 19.669 -3.630 -9.016 1.00 91.75 188 ILE A CA 1
ATOM 1511 C C . ILE A 1 188 ? 20.535 -2.662 -9.823 1.00 91.75 188 ILE A C 1
ATOM 1513 O O . ILE A 1 188 ? 20.046 -1.967 -10.711 1.00 91.75 188 ILE A O 1
ATOM 1517 N N . ASP A 1 189 ? 21.833 -2.626 -9.522 1.00 90.62 189 ASP A N 1
ATOM 1518 C CA . ASP A 1 189 ? 22.775 -1.736 -10.200 1.00 90.62 189 ASP A CA 1
ATOM 1519 C C . ASP A 1 189 ? 22.973 -2.144 -11.669 1.00 90.62 189 ASP A C 1
ATOM 1521 O O . ASP A 1 189 ? 23.546 -3.194 -11.990 1.00 90.62 189 ASP A O 1
ATOM 1525 N N . ILE A 1 190 ? 22.509 -1.286 -12.578 1.00 93.38 190 ILE A N 1
ATOM 1526 C CA . ILE A 1 190 ? 22.668 -1.447 -14.019 1.00 93.38 190 ILE A CA 1
ATOM 1527 C C . ILE A 1 190 ? 23.751 -0.487 -14.511 1.00 93.38 190 ILE A C 1
ATOM 1529 O O . ILE A 1 190 ? 23.540 0.710 -14.677 1.00 93.38 190 ILE A O 1
ATOM 1533 N N . ASN A 1 191 ? 24.939 -1.030 -14.768 1.00 92.12 191 ASN A N 1
ATOM 1534 C CA . ASN A 1 191 ? 26.085 -0.236 -15.198 1.00 92.12 191 ASN A CA 1
ATOM 1535 C C . ASN A 1 191 ? 26.131 -0.010 -16.724 1.00 92.12 191 ASN A C 1
ATOM 1537 O O . ASN A 1 191 ? 25.448 -0.665 -17.513 1.00 92.12 191 ASN A O 1
ATOM 1541 N N . ALA A 1 192 ? 27.037 0.873 -17.155 1.00 92.94 192 ALA A N 1
ATOM 1542 C CA . ALA A 1 192 ? 27.255 1.199 -18.567 1.00 92.94 192 ALA A CA 1
ATOM 1543 C C . ALA A 1 192 ? 27.620 -0.013 -19.450 1.00 92.94 192 ALA A C 1
ATOM 1545 O O . ALA A 1 192 ? 27.337 -0.011 -20.645 1.00 92.94 192 ALA A O 1
ATOM 1546 N N . GLY A 1 193 ? 28.238 -1.055 -18.885 1.00 93.62 193 GLY A N 1
ATOM 1547 C CA . GLY A 1 193 ? 28.524 -2.296 -19.604 1.00 93.62 193 GLY A CA 1
ATOM 1548 C C . GLY A 1 193 ? 27.245 -3.031 -19.999 1.00 93.62 193 GLY A C 1
ATOM 1549 O O . GLY A 1 193 ? 27.118 -3.443 -21.149 1.00 93.62 193 GLY A O 1
ATOM 1550 N N . HIS A 1 194 ? 26.278 -3.124 -19.084 1.00 94.31 194 HIS A N 1
ATOM 1551 C CA . HIS A 1 194 ? 24.959 -3.694 -19.371 1.00 94.31 194 HIS A CA 1
ATOM 1552 C C . HIS A 1 194 ? 24.222 -2.882 -20.440 1.00 94.31 194 HIS A C 1
ATOM 1554 O O . HIS A 1 194 ? 23.672 -3.462 -21.371 1.00 94.31 194 HIS A O 1
ATOM 1560 N N . MET A 1 195 ? 24.292 -1.550 -20.364 1.00 95.44 195 MET A N 1
ATOM 1561 C CA . MET A 1 195 ? 23.676 -0.669 -21.362 1.00 95.44 195 MET A CA 1
ATOM 1562 C C . MET A 1 195 ? 24.284 -0.847 -22.757 1.00 95.44 195 MET A C 1
ATOM 1564 O O . MET A 1 195 ? 23.560 -0.934 -23.740 1.00 95.44 195 MET A O 1
ATOM 1568 N N . ASN A 1 196 ? 25.608 -0.975 -22.862 1.00 95.50 196 ASN A N 1
ATOM 1569 C CA . ASN A 1 196 ? 26.262 -1.209 -24.153 1.00 95.50 196 ASN A CA 1
ATOM 1570 C C . ASN A 1 196 ? 25.910 -2.582 -24.746 1.00 95.50 196 ASN A C 1
ATOM 1572 O O . ASN A 1 196 ? 25.827 -2.728 -25.962 1.00 95.50 196 ASN A O 1
ATOM 1576 N N . LEU A 1 197 ? 25.711 -3.596 -23.898 1.00 95.25 197 LEU A N 1
ATOM 1577 C CA . LEU A 1 197 ? 25.237 -4.904 -24.347 1.00 95.25 197 LEU A CA 1
ATOM 1578 C C . LEU A 1 197 ? 23.775 -4.841 -24.805 1.00 95.25 197 LEU A C 1
ATOM 1580 O O . LEU A 1 197 ? 23.453 -5.425 -25.834 1.00 95.25 197 LEU A O 1
ATOM 1584 N N . ALA A 1 198 ? 22.914 -4.105 -24.096 1.00 95.69 198 ALA A N 1
ATOM 1585 C CA . ALA A 1 198 ? 21.530 -3.878 -24.508 1.00 95.69 198 ALA A CA 1
ATOM 1586 C C . ALA A 1 198 ? 21.454 -3.147 -25.861 1.00 95.69 198 ALA A C 1
ATOM 1588 O O . ALA A 1 198 ? 20.721 -3.574 -26.749 1.00 95.69 198 ALA A O 1
ATOM 1589 N N . GLU A 1 199 ? 22.277 -2.113 -26.065 1.00 95.31 199 GLU A N 1
ATOM 1590 C CA . GLU A 1 199 ? 22.410 -1.436 -27.361 1.00 95.31 199 GLU A CA 1
ATOM 1591 C C . GLU A 1 199 ? 22.838 -2.414 -28.462 1.00 95.31 199 GLU A C 1
ATOM 1593 O O . GLU A 1 199 ? 22.230 -2.438 -29.527 1.00 95.31 199 GLU A O 1
ATOM 1598 N N . ALA A 1 200 ? 23.833 -3.270 -28.204 1.00 94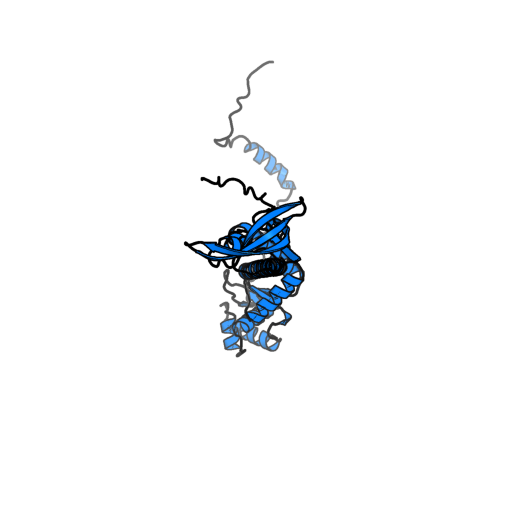.69 200 ALA A N 1
ATOM 1599 C CA . ALA A 1 200 ? 24.281 -4.268 -29.175 1.00 94.69 200 ALA A CA 1
ATOM 1600 C C . ALA A 1 200 ? 23.192 -5.300 -29.523 1.00 94.69 200 ALA A C 1
ATOM 1602 O O . ALA A 1 200 ? 23.106 -5.732 -30.673 1.00 94.69 200 ALA A O 1
ATOM 1603 N N . VAL A 1 201 ? 22.357 -5.684 -28.551 1.00 93.94 201 VAL A N 1
ATOM 1604 C CA . VAL A 1 201 ? 21.194 -6.555 -28.778 1.00 93.94 201 VAL A CA 1
ATOM 1605 C C . VAL A 1 201 ? 20.197 -5.879 -29.717 1.00 93.94 201 VAL A C 1
ATOM 1607 O O . VAL A 1 201 ? 19.821 -6.476 -30.724 1.00 93.94 201 VAL A O 1
ATOM 1610 N N . LEU A 1 202 ? 19.825 -4.627 -29.442 1.00 94.25 202 LEU A N 1
ATOM 1611 C CA . LEU A 1 202 ? 18.883 -3.881 -30.282 1.00 94.25 202 LEU A CA 1
ATOM 1612 C C . LEU A 1 202 ? 19.457 -3.557 -31.675 1.00 94.25 202 LEU A C 1
ATOM 1614 O O . LEU A 1 202 ? 18.750 -3.589 -32.683 1.00 94.25 202 LEU A O 1
ATOM 1618 N N . ASP A 1 203 ? 20.762 -3.293 -31.767 1.00 92.81 203 ASP A N 1
ATOM 1619 C CA . ASP A 1 203 ? 21.443 -3.079 -33.046 1.00 92.81 203 ASP A CA 1
ATOM 1620 C C . ASP A 1 203 ? 21.426 -4.362 -33.901 1.00 92.81 203 ASP A C 1
ATOM 1622 O O . ASP A 1 203 ? 21.232 -4.305 -35.121 1.00 92.81 203 ASP A O 1
ATOM 1626 N N . PHE A 1 204 ? 21.533 -5.534 -33.268 1.00 90.56 204 PHE A N 1
ATOM 1627 C CA . PHE A 1 204 ? 21.442 -6.823 -33.950 1.00 90.56 204 PHE A CA 1
ATOM 1628 C C . PHE A 1 204 ? 20.015 -7.178 -34.396 1.00 90.56 204 PHE A C 1
ATOM 1630 O O . PHE A 1 204 ? 19.850 -7.722 -35.491 1.00 90.56 204 PHE A O 1
ATOM 1637 N N . THR A 1 205 ? 18.982 -6.873 -33.600 1.00 87.69 205 THR A N 1
ATOM 1638 C CA . THR A 1 205 ? 17.584 -7.212 -33.940 1.00 87.69 205 THR A CA 1
ATOM 1639 C C . THR A 1 205 ? 17.003 -6.375 -35.075 1.00 87.69 205 THR A C 1
ATOM 1641 O O . THR A 1 205 ? 16.036 -6.803 -35.711 1.00 87.69 205 THR A O 1
ATOM 1644 N N . GLY A 1 206 ? 17.607 -5.233 -35.411 1.00 83.00 206 GLY A N 1
ATOM 1645 C CA . GLY A 1 206 ? 17.211 -4.488 -36.606 1.00 83.00 206 GLY A CA 1
ATOM 1646 C C . GLY A 1 206 ? 16.071 -3.517 -36.323 1.00 83.00 206 GLY A C 1
ATOM 1647 O O . GLY A 1 206 ? 16.201 -2.610 -35.504 1.00 83.00 206 GLY A O 1
ATOM 1648 N N . ASP A 1 207 ? 14.961 -3.747 -37.021 1.00 82.25 207 ASP A N 1
ATOM 1649 C CA . ASP A 1 207 ? 13.754 -2.914 -37.005 1.00 82.25 207 ASP A CA 1
ATOM 1650 C C . ASP A 1 207 ? 12.672 -3.441 -36.049 1.00 82.25 207 ASP A C 1
ATOM 1652 O O . ASP A 1 207 ? 11.534 -2.983 -36.078 1.00 82.25 207 ASP A O 1
ATOM 1656 N N . THR A 1 208 ? 12.996 -4.441 -35.225 1.00 88.56 208 THR A N 1
ATOM 1657 C CA . THR A 1 208 ? 12.033 -5.058 -34.304 1.00 88.56 208 THR A CA 1
ATOM 1658 C C . THR A 1 208 ? 12.311 -4.601 -32.873 1.00 88.56 208 THR A C 1
ATOM 1660 O O . THR A 1 208 ? 13.412 -4.866 -32.380 1.00 88.56 208 THR A O 1
ATOM 1663 N N . PRO A 1 209 ? 11.341 -3.951 -32.200 1.00 93.19 209 PRO A N 1
ATOM 1664 C CA . PRO A 1 209 ? 11.428 -3.661 -30.773 1.00 93.19 209 PRO A CA 1
ATOM 1665 C C . PRO A 1 209 ? 11.585 -4.941 -29.954 1.00 93.19 209 PRO A C 1
ATOM 1667 O O . PRO A 1 209 ? 11.039 -5.987 -30.314 1.00 93.19 209 PRO A O 1
ATOM 1670 N N . VAL A 1 210 ? 12.328 -4.864 -28.854 1.00 95.31 210 VAL A N 1
ATOM 1671 C CA . VAL A 1 210 ? 12.697 -6.038 -28.052 1.00 95.31 210 VAL A CA 1
ATOM 1672 C C . VAL A 1 210 ? 12.183 -5.882 -26.630 1.00 95.31 210 VAL A C 1
ATOM 1674 O O . VAL A 1 210 ? 12.259 -4.799 -26.050 1.00 95.31 210 VAL A O 1
ATOM 1677 N N . SER A 1 211 ? 11.664 -6.969 -26.061 1.00 95.62 211 SER A N 1
ATOM 1678 C CA . SER A 1 211 ? 11.219 -6.972 -24.670 1.00 95.62 211 SER A CA 1
ATOM 1679 C C . SER A 1 211 ? 12.403 -6.937 -23.703 1.00 95.62 211 SER A C 1
ATOM 1681 O O . SER A 1 211 ? 13.495 -7.436 -23.986 1.00 95.62 211 SER A O 1
ATOM 1683 N N . THR A 1 212 ? 12.182 -6.396 -22.512 1.00 94.81 212 THR A N 1
ATOM 1684 C CA . THR A 1 212 ? 13.197 -6.349 -21.450 1.00 94.81 212 THR A CA 1
ATOM 1685 C C . THR A 1 212 ? 13.688 -7.740 -21.053 1.00 94.81 212 THR A C 1
ATOM 1687 O O . THR A 1 212 ? 14.884 -7.929 -20.829 1.00 94.81 212 THR A O 1
ATOM 1690 N N . ALA A 1 213 ? 12.786 -8.725 -21.014 1.00 94.25 213 ALA A N 1
ATOM 1691 C CA . ALA A 1 213 ? 13.122 -10.112 -20.709 1.00 94.25 213 ALA A CA 1
ATOM 1692 C C . ALA A 1 213 ? 14.085 -10.705 -21.754 1.00 94.25 213 ALA A C 1
ATOM 1694 O O . ALA A 1 213 ? 15.098 -11.305 -21.384 1.00 94.25 213 ALA A O 1
ATOM 1695 N N . ASP A 1 214 ? 13.831 -10.464 -23.045 1.00 94.38 214 ASP A N 1
ATOM 1696 C CA . ASP A 1 214 ? 14.702 -10.932 -24.130 1.00 94.38 214 ASP A CA 1
ATOM 1697 C C . ASP A 1 214 ? 16.074 -10.241 -24.098 1.00 94.38 214 ASP A C 1
ATOM 1699 O O . ASP A 1 214 ? 17.098 -10.873 -24.374 1.00 94.38 214 ASP A O 1
ATOM 1703 N N . ILE A 1 215 ? 16.121 -8.948 -23.746 1.00 95.19 215 ILE A N 1
ATOM 1704 C CA . ILE A 1 215 ? 17.386 -8.223 -23.562 1.00 95.19 215 ILE A CA 1
ATOM 1705 C C . ILE A 1 215 ? 18.185 -8.865 -22.423 1.00 95.19 215 ILE A C 1
ATOM 1707 O O . ILE A 1 215 ? 19.362 -9.173 -22.612 1.00 95.19 215 ILE A O 1
ATOM 1711 N N . ILE A 1 216 ? 17.559 -9.119 -21.268 1.00 95.75 216 ILE A N 1
ATOM 1712 C CA . ILE A 1 216 ? 18.205 -9.753 -20.105 1.00 95.75 216 ILE A CA 1
ATOM 1713 C C . ILE A 1 216 ? 18.779 -11.122 -20.464 1.00 95.75 216 ILE A C 1
ATOM 1715 O O . ILE A 1 216 ? 19.927 -11.416 -20.110 1.00 95.75 216 ILE A O 1
ATOM 1719 N N . GLU A 1 217 ? 18.011 -11.943 -21.185 1.00 94.12 217 GLU A N 1
ATOM 1720 C CA . GLU A 1 217 ? 18.452 -13.267 -21.622 1.00 94.12 217 GLU A CA 1
ATOM 1721 C C . GLU A 1 217 ? 19.700 -13.175 -22.513 1.00 94.12 217 GLU A C 1
ATOM 1723 O O . GLU A 1 217 ? 20.682 -13.887 -22.280 1.00 94.12 217 GLU A O 1
ATOM 1728 N N . GLN A 1 218 ? 19.702 -12.264 -23.488 1.00 92.69 218 GLN A N 1
ATOM 1729 C CA . GLN A 1 218 ? 20.800 -12.119 -24.447 1.00 92.69 218 GLN A CA 1
ATOM 1730 C C . GLN A 1 218 ? 22.078 -11.541 -23.832 1.00 92.69 218 GLN A C 1
ATOM 1732 O O . GLN A 1 218 ? 23.177 -11.985 -24.173 1.00 92.69 218 GLN A O 1
ATOM 1737 N N . ILE A 1 219 ? 21.964 -10.584 -22.905 1.00 93.31 219 ILE A N 1
ATOM 1738 C CA . ILE A 1 219 ? 23.130 -10.017 -22.206 1.00 93.31 219 ILE A CA 1
ATOM 1739 C C . ILE A 1 219 ? 23.625 -10.918 -21.062 1.00 93.31 219 ILE A C 1
ATOM 1741 O O . ILE A 1 219 ? 24.700 -10.682 -20.509 1.00 93.31 219 ILE A O 1
ATOM 1745 N N . GLY A 1 220 ? 22.866 -11.965 -20.717 1.00 88.31 220 GLY A N 1
ATOM 1746 C CA . GLY A 1 220 ? 23.225 -12.950 -19.700 1.00 88.31 220 GLY A CA 1
ATOM 1747 C C . GLY A 1 220 ? 23.147 -12.424 -18.266 1.00 88.31 220 GLY A C 1
ATOM 1748 O O . GLY A 1 220 ? 23.854 -12.945 -17.396 1.00 88.31 220 GLY A O 1
ATOM 1749 N N . LEU A 1 221 ? 22.315 -11.407 -18.010 1.00 89.94 221 LEU A N 1
ATOM 1750 C CA . LEU A 1 221 ? 22.098 -10.877 -16.664 1.00 89.94 221 LEU A CA 1
ATOM 1751 C C . LEU A 1 221 ? 21.242 -11.842 -15.847 1.00 89.94 221 LEU A C 1
ATOM 1753 O O . LEU A 1 221 ? 20.286 -12.429 -16.349 1.00 89.94 221 LEU A O 1
ATOM 1757 N N . LYS A 1 222 ? 21.611 -12.042 -14.581 1.00 88.38 222 LYS A N 1
ATOM 1758 C CA . LYS A 1 222 ? 20.901 -12.944 -13.671 1.00 88.38 222 LYS A CA 1
ATOM 1759 C C . LYS A 1 222 ? 20.854 -12.347 -12.283 1.00 88.38 222 LYS A C 1
ATOM 1761 O O . LYS A 1 222 ? 21.890 -11.950 -11.757 1.00 88.38 222 LYS A O 1
ATOM 1766 N N . ASP A 1 223 ? 19.675 -12.398 -11.687 1.00 89.00 223 ASP A N 1
ATOM 1767 C CA . ASP A 1 223 ? 19.460 -12.106 -10.280 1.00 89.00 223 ASP A CA 1
ATOM 1768 C C . ASP A 1 223 ? 18.546 -13.174 -9.662 1.00 89.00 223 ASP A C 1
ATOM 1770 O O . ASP A 1 223 ? 17.864 -13.923 -10.363 1.00 89.00 223 ASP A O 1
ATOM 1774 N N . SER A 1 224 ? 18.553 -13.261 -8.335 1.00 84.19 224 SER A N 1
ATOM 1775 C CA . SER A 1 224 ? 17.554 -14.000 -7.566 1.00 84.19 224 SER A CA 1
ATOM 1776 C C . SER A 1 224 ? 16.123 -13.514 -7.807 1.00 84.19 224 SER A C 1
ATOM 1778 O O . SER A 1 224 ? 15.201 -14.328 -7.763 1.00 84.19 224 SER A O 1
ATOM 1780 N N . ASN A 1 225 ? 15.939 -12.220 -8.078 1.00 89.56 225 ASN A N 1
ATOM 1781 C CA . ASN A 1 225 ? 14.638 -11.615 -8.311 1.00 89.56 225 ASN A CA 1
ATOM 1782 C C . ASN A 1 225 ? 14.526 -11.077 -9.742 1.00 89.56 225 ASN A C 1
ATOM 1784 O O . ASN A 1 225 ? 14.961 -9.970 -10.058 1.00 89.56 225 ASN A O 1
ATOM 1788 N N . GLN A 1 226 ? 13.903 -11.879 -10.603 1.00 90.38 226 GLN A N 1
ATOM 1789 C CA . GLN A 1 226 ? 13.738 -11.557 -12.018 1.00 90.38 226 GLN A CA 1
ATOM 1790 C C . GLN A 1 226 ? 12.861 -10.315 -12.248 1.00 90.38 226 GLN A C 1
ATOM 1792 O O . GLN A 1 226 ? 13.190 -9.493 -13.096 1.00 90.38 226 GLN A O 1
ATOM 1797 N N . ALA A 1 227 ? 11.785 -10.143 -11.474 1.00 89.56 227 ALA A N 1
ATOM 1798 C CA . ALA A 1 227 ? 10.879 -9.004 -11.631 1.00 89.56 227 ALA A CA 1
ATOM 1799 C C . ALA A 1 227 ? 11.573 -7.680 -11.278 1.00 89.56 227 ALA A C 1
ATOM 1801 O O . ALA A 1 227 ? 11.430 -6.682 -11.984 1.00 89.56 227 ALA A O 1
ATOM 1802 N N . LEU A 1 228 ? 12.375 -7.681 -10.210 1.00 91.44 228 LEU A N 1
ATOM 1803 C CA . LEU A 1 228 ? 13.179 -6.524 -9.830 1.00 91.44 228 LEU A CA 1
ATOM 1804 C C . LEU A 1 228 ? 14.278 -6.237 -10.856 1.00 91.44 228 LEU A C 1
ATOM 1806 O O . LEU A 1 228 ? 14.559 -5.073 -11.138 1.00 91.44 228 LEU A O 1
ATOM 1810 N N . LEU A 1 229 ? 14.888 -7.276 -11.429 1.00 93.50 229 LEU A N 1
ATOM 1811 C CA . LEU A 1 229 ? 15.901 -7.130 -12.468 1.00 93.50 229 LEU A CA 1
ATOM 1812 C C . LEU A 1 229 ? 15.323 -6.489 -13.734 1.00 93.50 229 LEU A C 1
ATOM 1814 O O . LEU A 1 229 ? 15.898 -5.530 -14.245 1.00 93.50 229 LEU A O 1
ATOM 1818 N N . GLU A 1 230 ? 14.173 -6.975 -14.199 1.00 93.69 230 GLU A N 1
ATOM 1819 C CA . GLU A 1 230 ? 13.436 -6.390 -15.323 1.00 93.69 230 GLU A CA 1
ATOM 1820 C C . GLU A 1 230 ? 13.080 -4.931 -15.059 1.00 93.69 230 GLU A C 1
ATOM 1822 O O . GLU A 1 230 ? 13.375 -4.067 -15.883 1.00 93.69 230 GLU A O 1
ATOM 1827 N N . PHE A 1 231 ? 12.531 -4.629 -13.884 1.00 93.75 231 PHE A N 1
ATOM 1828 C CA . PHE A 1 231 ? 12.195 -3.258 -13.514 1.00 93.75 231 PHE A CA 1
ATOM 1829 C C . PHE A 1 231 ? 13.428 -2.349 -13.439 1.00 93.75 231 PHE A C 1
ATOM 1831 O O . PHE A 1 231 ? 13.405 -1.227 -13.939 1.00 93.75 231 PHE A O 1
ATOM 1838 N N . SER A 1 232 ? 14.530 -2.832 -12.865 1.00 94.19 232 SER A N 1
ATOM 1839 C CA . SER A 1 232 ? 15.771 -2.058 -12.754 1.00 94.19 232 SER A CA 1
ATOM 1840 C C . SER A 1 232 ? 16.378 -1.774 -14.129 1.00 94.19 232 SER A C 1
ATOM 1842 O O . SER A 1 232 ? 16.814 -0.653 -14.387 1.00 94.19 232 SER A O 1
ATOM 1844 N N . LEU A 1 233 ? 16.364 -2.760 -15.036 1.00 95.31 233 LEU A N 1
ATOM 1845 C CA . LEU A 1 233 ? 16.815 -2.568 -16.414 1.00 95.31 233 LEU A CA 1
ATOM 1846 C C . LEU A 1 233 ? 15.924 -1.567 -17.151 1.00 95.31 233 LEU A C 1
ATOM 1848 O O . LEU A 1 233 ? 16.434 -0.676 -17.819 1.00 95.31 233 LEU A O 1
ATOM 1852 N N . ASN A 1 234 ? 14.613 -1.675 -16.980 1.00 95.19 234 ASN A N 1
ATOM 1853 C CA . ASN A 1 234 ? 13.643 -0.754 -17.554 1.00 95.19 234 ASN A CA 1
ATOM 1854 C C . ASN A 1 234 ? 13.892 0.702 -17.143 1.00 95.19 234 ASN A C 1
ATOM 1856 O O . ASN A 1 234 ? 13.968 1.576 -18.002 1.00 95.19 234 ASN A O 1
ATOM 1860 N N . ILE A 1 235 ? 14.088 0.961 -15.848 1.00 9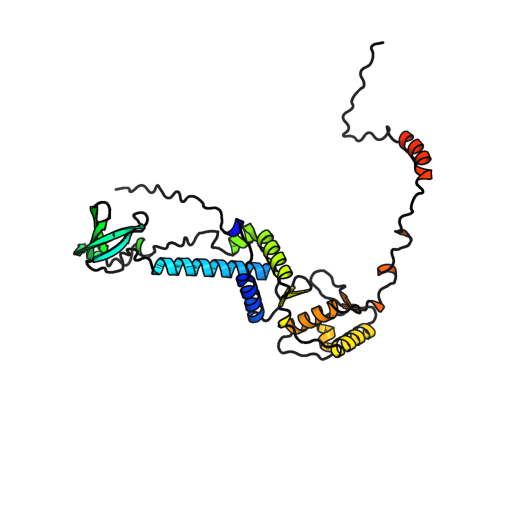3.81 235 ILE A N 1
ATOM 1861 C CA . ILE A 1 235 ? 14.424 2.301 -15.344 1.00 93.81 235 ILE A CA 1
ATOM 1862 C C . ILE A 1 235 ? 15.763 2.789 -15.915 1.00 93.81 235 ILE A C 1
ATOM 1864 O O . ILE A 1 235 ? 15.903 3.963 -16.255 1.00 93.81 235 ILE A O 1
ATOM 1868 N N . ALA A 1 236 ? 16.758 1.908 -16.033 1.00 94.62 236 ALA A N 1
ATOM 1869 C CA . ALA A 1 236 ? 18.055 2.273 -16.594 1.00 94.62 236 ALA A CA 1
ATOM 1870 C C . ALA A 1 236 ? 17.958 2.656 -18.081 1.00 94.62 236 ALA A C 1
ATOM 1872 O O . ALA A 1 236 ? 18.538 3.663 -18.480 1.00 94.62 236 ALA A O 1
ATOM 1873 N N . LEU A 1 237 ? 17.197 1.893 -18.873 1.00 95.38 237 LEU A N 1
ATOM 1874 C CA . LEU A 1 237 ? 16.970 2.168 -20.294 1.00 95.38 237 LEU A CA 1
ATOM 1875 C C . LEU A 1 237 ? 16.151 3.449 -20.497 1.00 95.38 237 LEU A C 1
ATOM 1877 O O . LEU A 1 237 ? 16.535 4.275 -21.313 1.00 95.38 237 LEU A O 1
ATOM 1881 N N . GLN A 1 238 ? 15.103 3.675 -19.697 1.00 94.00 238 GLN A N 1
ATOM 1882 C CA . GLN A 1 238 ? 14.276 4.888 -19.768 1.00 94.00 238 GLN A CA 1
ATOM 1883 C C . GLN A 1 238 ? 15.078 6.176 -19.529 1.00 94.00 238 GLN A C 1
ATOM 1885 O O . GLN A 1 238 ? 14.789 7.221 -20.106 1.00 94.00 238 GLN A O 1
ATOM 1890 N N . ASN A 1 239 ? 16.076 6.108 -18.647 1.00 92.31 239 ASN A N 1
ATOM 1891 C CA . ASN A 1 239 ? 16.912 7.251 -18.293 1.00 92.31 239 ASN A CA 1
ATOM 1892 C C . ASN A 1 239 ? 18.093 7.466 -19.257 1.00 92.31 239 ASN A C 1
ATOM 1894 O O . ASN A 1 239 ? 18.819 8.455 -19.111 1.00 92.31 239 ASN A O 1
ATOM 1898 N N . ASP A 1 240 ? 18.314 6.567 -20.221 1.00 95.31 240 ASP A N 1
ATOM 1899 C CA . ASP A 1 240 ? 19.402 6.657 -21.194 1.00 95.31 240 ASP A CA 1
ATOM 1900 C C . ASP A 1 240 ? 18.857 7.065 -22.580 1.00 95.31 240 ASP A C 1
ATOM 1902 O O . ASP A 1 240 ? 18.036 6.361 -23.160 1.00 95.31 240 ASP A O 1
ATOM 1906 N N . PRO A 1 241 ? 19.334 8.184 -23.160 1.00 93.31 241 PRO A N 1
ATOM 1907 C CA . PRO A 1 241 ? 18.768 8.775 -24.377 1.00 93.31 241 PRO A CA 1
ATOM 1908 C C . PRO A 1 241 ? 18.991 7.957 -25.659 1.00 93.31 241 PRO A C 1
ATOM 1910 O O . PRO A 1 241 ? 18.598 8.402 -26.735 1.00 93.31 241 PRO A O 1
ATOM 1913 N N . ARG A 1 242 ? 19.697 6.822 -25.594 1.00 94.19 242 ARG A N 1
ATOM 1914 C CA . ARG A 1 242 ? 19.865 5.914 -26.741 1.00 94.19 242 ARG A CA 1
ATOM 1915 C C . ARG A 1 242 ? 18.637 5.043 -26.990 1.00 94.19 242 ARG A C 1
ATOM 1917 O O . ARG A 1 242 ? 18.516 4.502 -28.093 1.00 94.19 242 ARG A O 1
ATOM 1924 N N . PHE A 1 243 ? 17.810 4.854 -25.967 1.00 95.12 243 PHE A N 1
ATOM 1925 C CA . PHE A 1 243 ? 16.702 3.916 -25.976 1.00 95.12 243 PHE A CA 1
ATOM 1926 C C . PHE A 1 243 ? 15.378 4.665 -25.952 1.00 95.12 243 PHE A C 1
ATOM 1928 O O . PHE A 1 243 ? 15.234 5.660 -25.245 1.00 95.12 243 PHE A O 1
ATOM 1935 N N . ASP A 1 244 ? 14.415 4.142 -26.698 1.00 92.69 244 ASP A N 1
ATOM 1936 C CA . ASP A 1 244 ? 13.038 4.614 -26.691 1.00 92.69 244 ASP A CA 1
ATOM 1937 C C . ASP A 1 244 ? 12.086 3.468 -26.344 1.00 92.69 244 ASP A C 1
ATOM 1939 O O . ASP A 1 244 ? 12.312 2.314 -26.733 1.00 92.69 244 ASP A O 1
ATOM 1943 N N . GLU A 1 245 ? 11.042 3.789 -25.586 1.00 93.00 245 GLU A N 1
ATOM 1944 C CA . GLU A 1 245 ? 9.996 2.851 -25.186 1.00 93.00 245 GLU A CA 1
ATOM 1945 C C . GLU A 1 245 ? 8.835 2.969 -26.176 1.00 93.00 245 GLU A C 1
ATOM 1947 O O . GLU A 1 245 ? 8.203 4.014 -26.298 1.00 93.00 245 GLU A O 1
ATOM 1952 N N . VAL A 1 246 ? 8.581 1.895 -26.922 1.00 91.44 246 VAL A N 1
ATOM 1953 C CA . VAL A 1 246 ? 7.653 1.884 -28.067 1.00 91.44 246 VAL A CA 1
ATOM 1954 C C . VAL A 1 246 ? 6.552 0.830 -27.924 1.00 91.44 246 VAL A C 1
ATOM 1956 O O . VAL A 1 246 ? 5.924 0.425 -28.909 1.00 91.44 246 VAL A O 1
ATOM 1959 N N . GLY A 1 247 ? 6.349 0.317 -26.715 1.00 87.75 247 GLY A N 1
ATOM 1960 C CA . GLY A 1 247 ? 5.373 -0.715 -26.423 1.00 87.75 247 GLY A CA 1
ATOM 1961 C C . GLY A 1 247 ? 3.937 -0.182 -26.317 1.00 87.75 247 GLY A C 1
ATOM 1962 O O . GLY A 1 247 ? 3.698 1.003 -26.071 1.00 87.75 247 GLY A O 1
ATOM 1963 N N . PRO A 1 248 ? 2.924 -1.036 -26.554 1.00 86.25 248 PRO A N 1
ATOM 1964 C CA . PRO A 1 248 ? 1.542 -0.696 -26.234 1.00 86.25 248 PRO A CA 1
ATOM 1965 C C . PRO A 1 248 ? 1.342 -0.616 -24.713 1.00 86.25 248 PRO A C 1
ATOM 1967 O O . PRO A 1 248 ? 2.107 -1.178 -23.938 1.00 86.25 248 PRO A O 1
ATOM 1970 N N . SER A 1 249 ? 0.264 0.035 -24.266 1.00 77.75 249 SER A N 1
ATOM 1971 C CA . SER A 1 249 ? -0.034 0.178 -22.835 1.00 77.75 249 SER A CA 1
ATOM 1972 C C . SER A 1 249 ? 0.013 -1.163 -22.089 1.00 77.75 249 SER A C 1
ATOM 1974 O O . SER A 1 249 ? -0.816 -2.040 -22.333 1.00 77.75 249 SER A O 1
ATOM 1976 N N . GLY A 1 250 ? 0.960 -1.287 -21.157 1.00 74.06 250 GLY A N 1
ATOM 1977 C CA . GLY A 1 250 ? 1.159 -2.470 -20.315 1.00 74.06 250 GLY A CA 1
ATOM 1978 C C . GLY A 1 250 ? 2.300 -3.395 -20.753 1.00 74.06 250 GLY A C 1
ATOM 1979 O O . GLY A 1 250 ? 2.763 -4.177 -19.926 1.00 74.06 250 GLY A O 1
ATOM 1980 N N . ASP A 1 251 ? 2.795 -3.266 -21.984 1.00 85.75 251 ASP A N 1
ATOM 1981 C CA . ASP A 1 251 ? 3.948 -4.016 -22.484 1.00 85.75 251 ASP A CA 1
ATOM 1982 C C . ASP A 1 251 ? 5.112 -3.054 -22.720 1.00 85.75 251 ASP A C 1
ATOM 1984 O O . ASP A 1 251 ? 4.967 -2.082 -23.449 1.00 85.75 251 ASP A O 1
ATOM 1988 N N . ILE A 1 252 ? 6.280 -3.330 -22.139 1.00 91.31 252 ILE A N 1
ATOM 1989 C CA . ILE A 1 252 ? 7.473 -2.495 -22.328 1.00 91.31 252 ILE A CA 1
ATOM 1990 C C . ILE A 1 252 ? 8.319 -3.099 -23.447 1.00 91.31 252 ILE A C 1
ATOM 1992 O O . ILE A 1 252 ? 8.832 -4.216 -23.316 1.00 91.31 252 ILE A O 1
ATOM 1996 N N . LEU A 1 253 ? 8.476 -2.350 -24.537 1.00 94.56 253 LEU A N 1
ATOM 1997 C CA . LEU A 1 253 ? 9.325 -2.721 -25.667 1.00 94.56 253 LEU A CA 1
ATOM 1998 C C . LEU A 1 253 ? 10.338 -1.617 -25.938 1.00 94.56 253 LEU A C 1
ATOM 2000 O O . LEU A 1 253 ? 9.977 -0.449 -26.027 1.00 94.56 253 LEU A O 1
ATOM 2004 N N . TRP A 1 254 ? 11.594 -2.005 -26.127 1.00 95.25 254 TRP A N 1
ATOM 2005 C CA . TRP A 1 254 ? 12.694 -1.072 -26.332 1.00 95.25 254 TRP A CA 1
ATOM 2006 C C . TRP A 1 254 ? 13.135 -1.029 -27.788 1.00 95.25 254 TRP A C 1
ATOM 2008 O O . TRP A 1 254 ? 13.226 -2.062 -28.461 1.00 95.25 254 TRP A O 1
ATOM 2018 N N . TYR A 1 255 ? 13.457 0.173 -28.252 1.00 94.31 255 TYR A N 1
ATOM 2019 C CA . TYR A 1 255 ? 14.008 0.442 -29.572 1.00 94.31 255 TYR A CA 1
ATOM 2020 C C . TYR A 1 255 ? 15.195 1.411 -29.488 1.00 94.31 255 TYR A C 1
ATOM 2022 O O . TYR A 1 255 ? 15.390 2.077 -28.473 1.00 94.31 255 TYR A O 1
ATOM 2030 N N . LEU A 1 256 ? 16.026 1.463 -30.536 1.00 94.06 256 LEU A N 1
ATOM 2031 C CA . LEU A 1 256 ? 17.133 2.420 -30.606 1.00 94.06 256 LEU A CA 1
ATOM 2032 C C . LEU A 1 256 ? 16.679 3.712 -31.266 1.00 94.06 256 LEU A C 1
ATOM 2034 O O . LEU A 1 256 ? 16.336 3.718 -32.450 1.00 94.06 256 LEU A O 1
ATOM 2038 N N . THR A 1 257 ? 16.840 4.822 -30.553 1.00 90.19 257 THR A N 1
ATOM 2039 C CA . THR A 1 257 ? 16.516 6.158 -31.066 1.00 90.19 257 THR A CA 1
ATOM 2040 C C . THR A 1 257 ? 17.299 6.494 -32.336 1.00 90.19 257 THR A C 1
ATOM 2042 O O . THR A 1 257 ? 16.804 7.151 -33.247 1.00 90.19 257 THR A O 1
ATOM 2045 N N . SER A 1 258 ? 18.526 5.978 -32.473 1.00 88.88 258 SER A N 1
ATOM 2046 C CA . SER A 1 258 ? 19.360 6.180 -33.668 1.00 88.88 258 SER A CA 1
ATOM 2047 C C . SER A 1 258 ? 18.814 5.524 -34.944 1.00 88.88 258 SER A C 1
ATOM 2049 O O . SER A 1 258 ? 19.270 5.862 -36.041 1.00 88.88 258 SER A O 1
ATOM 2051 N N . ARG A 1 259 ? 17.868 4.588 -34.812 1.00 86.19 259 ARG A N 1
ATOM 2052 C CA . ARG A 1 259 ? 17.240 3.859 -35.920 1.00 86.19 259 ARG A CA 1
ATOM 2053 C C . ARG A 1 259 ? 15.813 4.300 -36.206 1.00 86.19 259 ARG A C 1
ATOM 2055 O O . ARG A 1 259 ? 15.220 3.825 -37.172 1.00 86.19 259 ARG A O 1
ATOM 2062 N N . GLU A 1 260 ? 15.276 5.218 -35.415 1.00 84.56 260 GLU A N 1
ATOM 2063 C CA . GLU A 1 260 ? 13.968 5.791 -35.686 1.00 84.56 260 GLU A CA 1
ATOM 2064 C C . GLU A 1 260 ? 13.940 6.466 -37.068 1.00 84.56 260 GLU A C 1
ATOM 2066 O O . GLU A 1 260 ? 14.884 7.175 -37.449 1.00 84.56 260 GLU A O 1
ATOM 2071 N N . PRO A 1 261 ? 12.853 6.287 -37.840 1.00 80.31 261 PRO A N 1
ATOM 2072 C CA . PRO A 1 261 ? 12.601 7.086 -39.027 1.00 80.31 261 PRO A CA 1
ATOM 2073 C C . PRO A 1 261 ? 12.695 8.581 -38.713 1.00 80.31 261 PRO A C 1
ATOM 2075 O O . PRO A 1 261 ? 12.213 9.056 -37.682 1.00 80.31 261 PRO A O 1
ATOM 2078 N N . LYS A 1 262 ? 13.280 9.354 -39.631 1.00 71.69 262 LYS A N 1
ATOM 2079 C CA . LYS A 1 262 ? 13.449 10.805 -39.449 1.00 71.69 262 LYS A CA 1
ATOM 2080 C C . LYS A 1 262 ? 12.115 11.518 -39.263 1.00 71.69 262 LYS A C 1
ATOM 2082 O O . LYS A 1 262 ? 12.055 12.530 -38.582 1.00 71.69 262 LYS A O 1
ATOM 2087 N N . GLU A 1 263 ? 11.056 10.959 -39.831 1.00 70.94 263 GLU A N 1
ATOM 2088 C CA . GLU A 1 263 ? 9.681 11.436 -39.760 1.00 70.94 263 GLU A CA 1
ATOM 2089 C C . GLU A 1 263 ? 9.075 11.374 -38.345 1.00 70.94 263 GLU A C 1
ATOM 2091 O O . GLU A 1 263 ? 8.059 12.022 -38.109 1.00 70.94 263 GLU A O 1
ATOM 2096 N N . ILE A 1 264 ? 9.677 10.629 -37.407 1.00 70.38 264 ILE A N 1
ATOM 2097 C CA . ILE A 1 264 ? 9.307 10.658 -35.978 1.00 70.38 264 ILE A CA 1
ATOM 2098 C C . ILE A 1 264 ? 9.861 11.925 -35.310 1.00 70.38 264 ILE A C 1
ATOM 2100 O O . ILE A 1 264 ? 9.189 12.551 -34.493 1.00 70.38 264 ILE A O 1
ATOM 2104 N N . ASN A 1 265 ? 11.061 12.346 -35.714 1.00 65.12 265 ASN A N 1
ATOM 2105 C CA . ASN A 1 265 ? 11.765 13.503 -35.160 1.00 65.12 265 ASN A CA 1
ATOM 2106 C C . ASN A 1 265 ? 11.460 14.818 -35.909 1.00 65.12 265 ASN A C 1
ATOM 2108 O O . ASN A 1 265 ? 11.620 15.908 -35.360 1.00 65.12 265 ASN A O 1
ATOM 2112 N N . GLU A 1 266 ? 11.013 14.740 -37.164 1.00 69.44 266 GLU A N 1
ATOM 2113 C CA . GLU A 1 266 ? 10.723 15.888 -38.024 1.00 69.44 266 GLU A CA 1
ATOM 2114 C C . GLU A 1 266 ? 9.222 15.992 -38.318 1.00 69.44 266 GLU A C 1
ATOM 2116 O O . GLU A 1 266 ? 8.612 15.063 -38.843 1.00 69.44 266 GLU A O 1
ATOM 2121 N N . HIS A 1 267 ? 8.620 17.161 -38.059 1.00 64.44 267 HIS A N 1
ATOM 2122 C CA . HIS A 1 267 ? 7.244 17.432 -38.482 1.00 64.44 267 HIS A CA 1
ATOM 2123 C C . HIS A 1 267 ? 7.116 17.244 -40.003 1.00 64.44 267 HIS A C 1
ATOM 2125 O O . HIS A 1 267 ? 7.780 17.980 -40.750 1.00 64.44 267 HIS A O 1
ATOM 2131 N N . PRO A 1 268 ? 6.241 16.334 -40.482 1.00 69.12 268 PRO A N 1
ATOM 2132 C CA . PRO A 1 268 ? 6.037 16.126 -41.906 1.00 69.12 268 PRO A CA 1
ATOM 2133 C C . PRO A 1 268 ? 5.735 17.454 -42.589 1.00 69.12 268 PRO A C 1
ATOM 2135 O O . PRO A 1 268 ? 4.908 18.229 -42.106 1.00 69.12 268 PRO A O 1
ATOM 2138 N N . SER A 1 269 ? 6.365 17.714 -43.734 1.00 66.81 269 SER A N 1
ATOM 2139 C CA . SER A 1 269 ? 6.183 18.965 -44.486 1.00 66.81 269 SER A CA 1
ATOM 2140 C C . SER A 1 269 ? 4.714 19.272 -44.809 1.00 66.81 269 SER A C 1
ATOM 2142 O O . SER A 1 269 ? 4.336 20.433 -44.912 1.00 66.81 269 SER A O 1
ATOM 2144 N N . VAL A 1 270 ? 3.869 18.239 -44.897 1.00 71.25 270 VAL A N 1
ATOM 2145 C CA . VAL A 1 270 ? 2.416 18.336 -45.125 1.00 71.25 270 VAL A CA 1
ATOM 2146 C C . VAL A 1 270 ? 1.648 18.882 -43.906 1.00 71.25 270 VAL A C 1
ATOM 2148 O O . VAL A 1 270 ? 0.561 19.425 -44.068 1.00 71.25 270 VAL A O 1
ATOM 2151 N N . LEU A 1 271 ? 2.200 18.755 -42.695 1.00 69.88 271 LEU A N 1
ATOM 2152 C CA . LEU A 1 271 ? 1.602 19.210 -41.431 1.00 69.88 271 LEU A CA 1
ATOM 2153 C C . LEU A 1 271 ? 2.222 20.515 -40.910 1.00 69.88 271 LEU A C 1
ATOM 2155 O O . LEU A 1 271 ? 1.828 21.005 -39.852 1.00 69.88 271 LEU A O 1
ATOM 2159 N N . GLN A 1 272 ? 3.185 21.093 -41.631 1.00 70.75 272 GLN A N 1
ATOM 2160 C CA . GLN A 1 272 ? 3.725 22.405 -41.291 1.00 70.75 272 GLN A CA 1
ATOM 2161 C C . GLN A 1 272 ? 2.650 23.461 -41.551 1.00 70.75 272 GLN A C 1
ATOM 2163 O O . GLN A 1 272 ? 2.107 23.548 -42.655 1.00 70.75 272 GLN A O 1
ATOM 2168 N N . SER A 1 273 ? 2.316 24.254 -40.529 1.00 60.94 273 SER A N 1
ATOM 2169 C CA . SER A 1 273 ? 1.341 25.328 -40.680 1.00 60.94 273 SER A CA 1
ATOM 2170 C C . SER A 1 273 ? 1.836 26.313 -41.735 1.00 60.94 273 SER A C 1
ATOM 2172 O O . SER A 1 273 ? 2.876 26.958 -41.598 1.00 60.94 273 SER A O 1
ATOM 2174 N N . ILE A 1 274 ? 1.075 26.428 -42.819 1.00 68.06 274 ILE A N 1
ATOM 2175 C CA . ILE A 1 274 ? 1.256 27.512 -43.772 1.00 68.06 274 ILE A CA 1
ATOM 2176 C C . ILE A 1 274 ? 0.843 28.771 -43.012 1.00 68.06 274 ILE A C 1
ATOM 2178 O O . ILE A 1 274 ? -0.341 28.971 -42.739 1.00 68.06 274 ILE A O 1
ATOM 2182 N N . LEU A 1 275 ? 1.813 29.594 -42.614 1.00 60.06 275 LEU A N 1
ATOM 2183 C CA . LEU A 1 275 ? 1.528 30.940 -42.130 1.00 60.06 275 LEU A CA 1
ATOM 2184 C C . LEU A 1 275 ? 0.891 31.700 -43.295 1.00 60.06 275 LEU A C 1
ATOM 2186 O O . LEU A 1 275 ? 1.581 32.124 -44.221 1.00 60.06 275 LEU A O 1
ATOM 2190 N N . ILE A 1 276 ? -0.436 31.803 -43.280 1.00 62.59 276 ILE A N 1
ATOM 2191 C CA . ILE A 1 276 ? -1.166 32.672 -44.196 1.00 62.59 276 ILE A CA 1
ATOM 2192 C C . ILE A 1 276 ? -0.769 34.096 -43.810 1.00 62.59 276 ILE A C 1
ATOM 2194 O O . ILE A 1 276 ? -0.942 34.498 -42.659 1.00 62.59 276 ILE A O 1
ATOM 2198 N N . ASP A 1 277 ? -0.185 34.832 -44.753 1.00 60.91 277 ASP A N 1
ATOM 2199 C CA . ASP A 1 277 ? 0.161 36.235 -44.557 1.00 60.91 277 ASP A CA 1
ATOM 2200 C C . ASP A 1 277 ? -1.108 37.017 -44.174 1.00 60.91 277 ASP A C 1
ATOM 2202 O O . ASP A 1 277 ? -2.117 36.964 -44.882 1.00 60.91 277 ASP A O 1
ATOM 2206 N N . GLU A 1 278 ? -1.077 37.736 -43.047 1.00 60.50 278 GLU A N 1
ATOM 2207 C CA . GLU A 1 278 ? -2.230 38.500 -42.552 1.00 60.50 278 GLU A CA 1
ATOM 2208 C C . GLU A 1 278 ? -2.687 39.577 -43.547 1.00 60.50 278 GLU A C 1
ATOM 2210 O O . GLU A 1 278 ? -3.825 40.036 -43.473 1.00 60.50 278 GLU A O 1
ATOM 2215 N N . SER A 1 279 ? -1.845 39.937 -44.521 1.00 60.03 279 SER A N 1
ATOM 2216 C CA . SER A 1 279 ? -2.213 40.804 -45.646 1.00 60.03 279 SER A CA 1
ATOM 2217 C C . SER A 1 279 ? -3.354 40.240 -46.510 1.00 60.03 279 SER A C 1
ATOM 2219 O O . SER A 1 279 ? -4.077 41.011 -47.140 1.00 60.03 279 SER A O 1
ATOM 2221 N N . SER A 1 280 ? -3.559 38.917 -46.495 1.00 57.84 280 SER A N 1
ATOM 2222 C CA . SER A 1 280 ? -4.613 38.217 -47.242 1.00 57.84 280 SER A CA 1
ATOM 2223 C C . SER A 1 280 ? -5.938 38.129 -46.476 1.00 57.84 280 SER A C 1
ATOM 2225 O O . SER A 1 280 ? -6.946 37.742 -47.063 1.00 57.84 280 SER A O 1
ATOM 2227 N N . LYS A 1 281 ? -5.976 38.501 -45.182 1.00 60.66 281 LYS A N 1
ATOM 2228 C CA . LYS A 1 281 ? -7.217 38.477 -44.383 1.00 60.66 281 LYS A CA 1
ATOM 2229 C C . LYS A 1 281 ? -8.308 39.323 -45.025 1.00 60.66 281 LYS A C 1
ATOM 2231 O O . LYS A 1 281 ? -9.424 38.848 -45.116 1.00 60.66 281 LYS A O 1
ATOM 2236 N N . ASN A 1 282 ? -7.977 40.515 -45.523 1.00 63.75 282 ASN A N 1
ATOM 2237 C CA . ASN A 1 282 ? -8.973 41.434 -46.082 1.00 63.75 282 ASN A CA 1
ATOM 2238 C C . ASN A 1 282 ? -9.654 40.888 -47.350 1.00 63.75 282 ASN A C 1
ATOM 2240 O O . ASN A 1 282 ? -10.847 41.088 -47.523 1.00 63.75 282 ASN A O 1
ATOM 2244 N N . GLU A 1 283 ? -8.928 40.173 -48.219 1.00 64.25 283 GLU A N 1
ATOM 2245 C CA . GLU A 1 283 ? -9.529 39.562 -49.419 1.00 64.25 283 GLU A CA 1
ATOM 2246 C C . GLU A 1 283 ? -10.421 38.363 -49.066 1.00 64.25 283 GLU A C 1
ATOM 2248 O O . GLU A 1 283 ? -11.430 38.118 -49.725 1.00 64.25 283 GLU A O 1
ATOM 2253 N N . ILE A 1 284 ? -10.062 37.620 -48.016 1.00 68.00 284 ILE A N 1
ATOM 2254 C CA . ILE A 1 284 ? -10.826 36.458 -47.551 1.00 68.00 284 ILE A CA 1
ATOM 2255 C C . ILE A 1 284 ? -12.051 36.903 -46.740 1.00 68.00 284 ILE A C 1
ATOM 2257 O O . ILE A 1 284 ? -13.081 36.244 -46.825 1.00 68.00 284 ILE A O 1
ATOM 2261 N N . ASP A 1 285 ? -11.973 38.016 -46.007 1.00 68.88 285 ASP A N 1
ATOM 2262 C CA . ASP A 1 285 ? -13.065 38.573 -45.193 1.00 68.88 285 ASP A CA 1
ATOM 2263 C C . ASP A 1 285 ? -14.236 39.042 -46.071 1.00 68.88 285 ASP A C 1
ATOM 2265 O O . ASP A 1 285 ? -15.392 38.711 -45.800 1.00 68.88 285 ASP A O 1
ATOM 2269 N N . ASP A 1 286 ? -13.931 39.700 -47.198 1.00 69.81 286 ASP A N 1
ATOM 2270 C CA . ASP A 1 286 ? -14.918 40.085 -48.219 1.00 69.81 286 ASP A CA 1
ATOM 2271 C C . ASP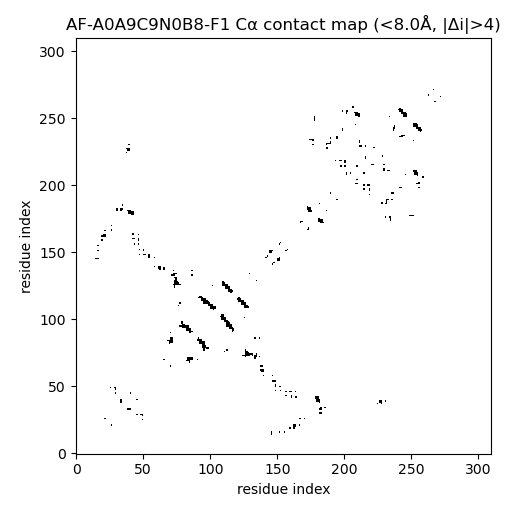 A 1 286 ? -15.584 38.854 -48.867 1.00 69.81 286 ASP A C 1
ATOM 2273 O O . ASP A 1 286 ? -16.764 38.879 -49.216 1.00 69.81 286 ASP A O 1
ATOM 2277 N N . MET A 1 287 ? -14.845 37.751 -49.033 1.00 69.81 287 MET A N 1
ATOM 2278 C CA . MET A 1 287 ? -15.401 36.491 -49.539 1.00 69.81 287 MET A CA 1
ATOM 2279 C C . MET A 1 287 ? -16.211 35.747 -48.467 1.00 69.81 287 MET A C 1
ATOM 2281 O O . MET A 1 287 ? -17.256 35.187 -48.785 1.00 69.81 287 MET A O 1
ATOM 2285 N N . LEU A 1 288 ? -15.768 35.751 -47.207 1.00 69.75 288 LEU A N 1
ATOM 2286 C CA . LEU A 1 288 ? -16.456 35.149 -46.059 1.00 69.75 288 LEU A CA 1
ATOM 2287 C C . LEU A 1 288 ? -17.804 35.818 -45.808 1.00 69.75 288 LEU A C 1
ATOM 2289 O O . LEU A 1 288 ? -18.796 35.115 -45.645 1.00 69.75 288 LEU A O 1
ATOM 2293 N N . THR A 1 289 ? -17.873 37.147 -45.895 1.00 70.50 289 THR A N 1
ATOM 2294 C CA . THR A 1 289 ? -19.139 37.893 -45.794 1.00 70.50 289 THR A CA 1
ATOM 2295 C C . THR A 1 289 ? -20.116 37.585 -46.931 1.00 70.50 289 THR A C 1
ATOM 2297 O O . THR A 1 289 ? -21.319 37.743 -46.749 1.00 70.50 289 THR A O 1
ATOM 2300 N N . MET A 1 290 ? -19.654 37.095 -48.091 1.00 69.50 290 MET A N 1
ATOM 2301 C CA . MET A 1 290 ? -20.556 36.579 -49.136 1.00 69.50 290 MET A CA 1
ATOM 2302 C C . MET A 1 290 ? -21.146 35.198 -48.801 1.00 69.50 290 MET A C 1
ATOM 2304 O O . MET A 1 290 ? -22.168 34.828 -49.379 1.00 69.50 290 MET A O 1
ATOM 2308 N N . PHE A 1 291 ? -20.518 34.432 -47.901 1.00 65.50 291 PHE A N 1
ATOM 2309 C CA . PHE A 1 291 ? -20.994 33.119 -47.443 1.00 65.50 291 PHE A CA 1
ATOM 2310 C C . PHE A 1 291 ? -21.712 33.175 -46.080 1.00 65.50 291 PHE A C 1
ATOM 2312 O O . PHE A 1 291 ? -22.569 32.327 -45.811 1.00 65.50 291 PHE A O 1
ATOM 2319 N N . GLU A 1 292 ? -21.418 34.170 -45.237 1.00 61.78 292 GLU A N 1
ATOM 2320 C CA . GLU A 1 292 ? -22.156 34.457 -44.004 1.00 61.78 292 GLU A CA 1
ATOM 2321 C C . GLU A 1 292 ? -23.572 34.947 -44.342 1.00 61.78 292 GLU A C 1
ATOM 2323 O O . GLU A 1 292 ? -23.778 36.025 -44.890 1.00 61.78 292 GLU A O 1
ATOM 2328 N N . GLY A 1 293 ? -24.573 34.121 -44.033 1.00 61.41 293 GLY A N 1
ATOM 2329 C CA . GLY A 1 293 ? -25.991 34.433 -44.249 1.00 61.41 293 GLY A CA 1
ATOM 2330 C C . GLY A 1 293 ? -26.765 33.410 -45.083 1.00 61.41 293 GLY A C 1
ATOM 2331 O O . GLY A 1 293 ? -27.984 33.519 -45.174 1.00 61.41 293 GLY A O 1
ATOM 2332 N N . MET A 1 294 ? -26.102 32.400 -45.667 1.00 57.19 294 MET A N 1
ATOM 2333 C CA . MET A 1 294 ? -26.780 31.302 -46.385 1.00 57.19 294 MET A CA 1
ATOM 2334 C C . MET A 1 294 ? -26.739 29.942 -45.677 1.00 57.19 294 MET A C 1
ATOM 2336 O O . MET A 1 294 ? -27.376 29.001 -46.150 1.00 57.19 294 MET A O 1
ATOM 2340 N N . ILE A 1 295 ? -26.042 29.821 -44.547 1.00 60.38 295 ILE A N 1
ATOM 2341 C CA . ILE A 1 295 ? -26.062 28.603 -43.730 1.00 60.38 295 ILE A CA 1
ATOM 2342 C C . ILE A 1 295 ? -26.993 28.849 -42.546 1.00 60.38 295 ILE A C 1
ATOM 2344 O O . ILE A 1 295 ? -26.556 29.262 -41.480 1.00 60.38 295 ILE A O 1
ATOM 2348 N N . ALA A 1 296 ? -28.289 28.635 -42.764 1.00 59.19 296 ALA A N 1
ATOM 2349 C CA . ALA A 1 296 ? -29.234 28.463 -41.671 1.00 59.19 296 ALA A CA 1
ATOM 2350 C C . ALA A 1 296 ? -29.149 27.001 -41.219 1.00 59.19 296 ALA A C 1
ATOM 2352 O O . ALA A 1 296 ? -29.496 26.098 -41.986 1.00 59.19 296 ALA A O 1
ATOM 2353 N N . ASP A 1 297 ? -28.649 26.767 -40.008 1.00 58.66 297 ASP A N 1
ATOM 2354 C CA . ASP A 1 297 ? -28.770 25.459 -39.366 1.00 58.66 297 ASP A CA 1
ATOM 2355 C C . ASP A 1 297 ? -30.244 25.227 -38.993 1.00 58.66 297 ASP A C 1
ATOM 2357 O O . ASP A 1 297 ? -30.969 26.155 -38.631 1.00 58.66 297 ASP A O 1
ATOM 2361 N N . GLU A 1 298 ? -30.703 23.982 -39.071 1.00 62.97 298 GLU A N 1
ATOM 2362 C CA . GLU A 1 298 ? -32.106 23.576 -38.898 1.00 62.97 298 GLU A CA 1
ATOM 2363 C C . GLU A 1 298 ? -32.646 23.866 -37.478 1.00 62.97 298 GLU A C 1
ATOM 2365 O O . GLU A 1 298 ? -33.841 23.718 -37.210 1.00 62.97 298 GLU A O 1
ATOM 2370 N N . TYR A 1 299 ? -31.764 24.302 -36.573 1.00 59.81 299 TYR A N 1
ATOM 2371 C CA . TYR A 1 299 ? -32.038 24.688 -35.191 1.00 59.81 299 TYR A CA 1
ATOM 2372 C C . TYR A 1 299 ? -32.011 26.202 -34.924 1.00 59.81 299 TYR A C 1
ATOM 2374 O O . TYR A 1 299 ? -32.306 26.612 -33.797 1.00 59.81 299 TYR A O 1
ATOM 2382 N N . GLU A 1 300 ? -31.706 27.051 -35.910 1.00 64.25 300 GLU A N 1
ATOM 2383 C CA . GLU A 1 300 ? -31.807 28.500 -35.723 1.00 64.25 300 GLU A CA 1
ATOM 2384 C C . GLU A 1 300 ? -33.276 28.950 -35.790 1.00 64.25 300 GLU A C 1
ATOM 2386 O O . GLU A 1 300 ? -33.967 28.842 -36.804 1.00 64.25 300 GLU A O 1
ATOM 2391 N N . LEU A 1 301 ? -33.790 29.438 -34.658 1.00 54.03 301 LEU A N 1
ATOM 2392 C CA . LEU A 1 301 ? -35.145 29.971 -34.539 1.00 54.03 301 LEU A CA 1
ATOM 2393 C C . LEU A 1 301 ? -35.282 31.227 -35.411 1.00 54.03 301 LEU A C 1
ATOM 2395 O O . LEU A 1 301 ? -34.843 32.300 -35.009 1.00 54.03 301 LEU A O 1
ATOM 2399 N N . ASN A 1 302 ? -35.932 31.084 -36.572 1.00 51.28 302 ASN A N 1
ATOM 2400 C CA . ASN A 1 302 ? -36.346 32.172 -37.466 1.00 51.28 302 ASN A CA 1
ATOM 2401 C C . ASN A 1 302 ? -36.894 33.3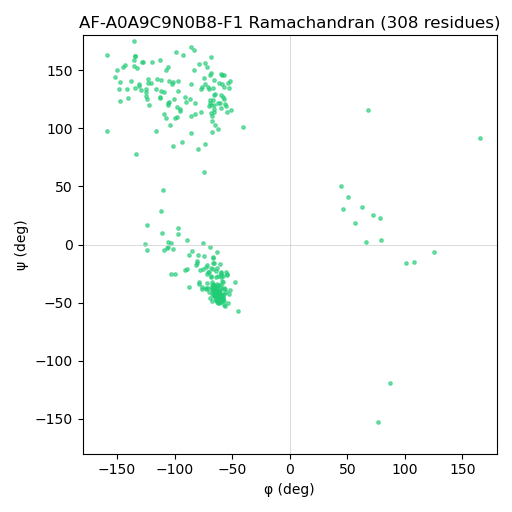83 -36.686 1.00 51.28 302 ASN A C 1
ATOM 2403 O O . ASN A 1 302 ? -38.065 33.411 -36.294 1.00 51.28 302 ASN A O 1
ATOM 2407 N N . THR A 1 303 ? -36.081 34.421 -36.512 1.00 47.75 303 THR A N 1
ATOM 2408 C CA . THR A 1 303 ? -36.565 35.748 -36.144 1.00 47.75 303 THR A CA 1
ATOM 2409 C C . THR A 1 303 ? -36.946 36.467 -37.430 1.00 47.75 303 THR A C 1
ATOM 2411 O O . THR A 1 303 ? -36.120 37.033 -38.138 1.00 47.75 303 THR A O 1
ATOM 2414 N N . VAL A 1 304 ? -38.235 36.411 -37.764 1.00 46.59 304 VAL A N 1
ATOM 2415 C CA . VAL A 1 304 ? -38.813 37.260 -38.811 1.00 46.59 304 VAL A CA 1
ATOM 2416 C C . VAL A 1 304 ? -38.610 38.723 -38.389 1.00 46.59 304 VAL A C 1
ATOM 2418 O O . VAL A 1 304 ? -39.090 39.091 -37.311 1.00 46.59 304 VAL A O 1
ATOM 2421 N N . PRO A 1 305 ? -37.929 39.573 -39.180 1.00 44.28 305 PRO A N 1
ATOM 2422 C CA . PRO A 1 305 ? -37.910 41.001 -38.915 1.00 44.28 305 PRO A CA 1
ATOM 2423 C C . PRO A 1 305 ? -39.311 41.543 -39.209 1.00 44.28 305 PRO A C 1
ATOM 2425 O O . PRO A 1 305 ? -39.838 41.352 -40.302 1.00 44.28 305 PRO A O 1
ATOM 2428 N N . GLY A 1 306 ? -39.935 42.162 -38.208 1.00 37.84 306 GLY A N 1
ATOM 2429 C CA . GLY A 1 306 ? -41.205 42.858 -38.379 1.00 37.84 306 GLY A CA 1
ATOM 2430 C C . GLY A 1 306 ? -41.035 44.069 -39.293 1.00 37.84 306 GLY A C 1
ATOM 2431 O O . GLY A 1 306 ? -40.148 44.893 -39.072 1.00 37.84 306 GLY A O 1
ATOM 2432 N N . ASP A 1 307 ? -41.897 44.147 -40.299 1.00 41.19 307 ASP A N 1
ATOM 2433 C CA . ASP A 1 307 ? -42.060 45.297 -41.177 1.00 41.19 307 ASP A CA 1
ATOM 2434 C C . ASP A 1 307 ? -42.596 46.532 -40.424 1.00 41.19 307 ASP A C 1
ATOM 2436 O O . ASP A 1 307 ? -43.506 46.432 -39.600 1.00 41.19 307 ASP A O 1
ATOM 2440 N N . GLU A 1 308 ? -42.038 47.678 -40.826 1.00 37.25 308 GLU A N 1
ATOM 2441 C CA . GLU A 1 308 ? -42.620 49.029 -40.894 1.00 37.25 308 GLU A CA 1
ATOM 2442 C C . GLU A 1 308 ? -42.986 49.792 -39.603 1.00 37.25 308 GLU A C 1
ATOM 2444 O O . GLU A 1 308 ? -43.966 49.503 -38.930 1.00 37.25 308 GLU A O 1
ATOM 2449 N N . GLU A 1 309 ? -42.286 50.915 -39.384 1.00 33.69 309 GLU A N 1
ATOM 2450 C CA . GLU A 1 309 ? -42.903 52.253 -39.439 1.00 33.69 309 GLU A CA 1
ATOM 2451 C C . GLU A 1 309 ? -41.870 53.282 -39.949 1.00 33.69 309 GLU A C 1
ATOM 2453 O O . GLU A 1 309 ? -40.798 53.438 -39.356 1.00 33.69 309 GLU A O 1
ATOM 2458 N N . GLY A 1 310 ? -42.202 53.991 -41.040 1.00 33.00 310 GLY A N 1
ATOM 2459 C CA . GLY A 1 310 ? -41.451 55.141 -41.565 1.00 33.00 310 GLY A CA 1
ATOM 2460 C C . GLY A 1 310 ? -41.557 55.353 -43.068 1.00 33.00 310 GLY A C 1
ATOM 2461 O O . GLY A 1 310 ? -40.534 55.110 -43.740 1.00 33.00 310 GLY A O 1
#

Solvent-accessible surface area (backbone atoms only — not comparable to full-atom values): 18897 Å² total; per-residue (Å²): 134,91,77,82,90,80,86,82,82,74,79,81,68,80,64,75,71,80,76,66,78,78,51,72,72,52,54,53,48,52,50,52,50,37,60,75,62,63,41,66,39,38,55,65,59,53,41,49,54,50,48,45,47,53,37,50,51,51,51,51,52,47,51,54,50,50,71,71,46,53,56,61,34,31,50,48,84,86,56,72,67,43,70,34,25,33,70,93,57,81,57,40,58,32,34,28,74,40,77,46,83,41,78,42,98,90,75,47,74,35,36,31,38,32,30,40,31,89,87,71,50,74,50,76,45,65,24,60,40,78,91,46,83,54,59,72,69,61,91,63,65,89,83,38,58,89,67,34,57,66,55,38,45,74,76,44,33,70,64,49,31,54,51,47,50,56,49,50,62,72,62,70,53,54,45,72,58,89,71,27,40,40,52,52,92,72,49,56,89,75,51,71,69,57,52,54,42,46,50,51,50,45,65,70,58,60,92,52,68,41,42,57,67,60,46,35,60,75,66,64,64,83,65,96,49,60,66,39,46,46,51,26,50,48,54,51,41,72,73,33,86,59,42,39,81,74,43,61,96,89,48,70,21,41,39,50,52,90,71,54,61,65,70,81,82,38,83,52,80,90,72,55,81,78,79,73,60,73,85,51,48,65,68,48,48,63,54,46,58,73,54,62,87,75,77,78,56,98,80,65,80,83,75,77,82,82,80,85,90,135

Secondary structure (DSSP, 8-state):
------------PPPGGGG----HHHHHHHHHHHHHHTS-EEHHHHHHHHHHHHHHHHHHHHHHHHHHS-B--TTS---TT-EEEEGGGTTEEEEEEEEEEEEETTTEEEEEEEEEETTS-EEEEEES-SS-TTTT--SS-TT-GGG-HHHHHHHHHHHHHHHHHHHHHHHT-EEEETTEEEEGGGS----HHHHHHHHHHHHHH-SS-EEHHHHHHHHT---S-HHHHHHHHHHHHHTSTTEEE---TT--EEEEGGGS-HHHHS--GGGS-----GGGHHHHHHHHHHHTTS---TTS---PPPP---

Radius of gyration: 36.09 Å; Cα contacts (8 Å, |Δi|>4): 347; chains: 1; bounding box: 72×77×97 Å

Mean predicted aligned error: 13.64 Å

pLDDT: mean 84.07, std 15.93, range [31.25, 97.88]